Protein AF-A0A1F9NKU9-F1 (afdb_monomer)

Nearest PDB structures (foldseek):
  6ixe-assembly1_A  TM=3.790E-01  e=5.981E+00  Homo sapiens

Solvent-accessible surface area (backbone atoms only — not comparable to full-atom values): 18951 Å² total; per-residue (Å²): 136,94,66,56,101,82,71,52,85,75,80,81,77,72,90,85,65,87,76,53,54,68,81,41,43,50,64,87,67,49,52,61,52,40,52,49,42,35,75,75,65,44,65,47,34,31,34,22,37,70,90,65,50,83,74,48,70,30,78,86,87,75,80,98,82,62,77,55,65,68,64,34,61,22,42,49,98,85,41,69,44,19,25,37,30,38,54,68,83,62,86,86,48,74,68,56,56,52,52,49,47,50,49,20,52,51,53,19,54,48,31,45,54,38,44,52,52,50,53,53,52,50,53,50,51,52,51,52,52,51,53,50,50,54,49,52,53,51,50,51,53,48,54,56,49,54,51,52,50,50,55,50,49,55,53,48,54,52,50,52,51,54,53,50,53,52,49,53,54,49,51,54,50,50,53,53,51,49,47,53,50,52,50,50,53,49,51,52,52,49,51,53,62,43,49,52,35,50,51,54,30,52,54,36,51,56,51,49,50,57,48,50,55,52,53,50,52,53,51,56,51,52,51,56,44,60,72,68,75,53,84,52,74,67,56,54,53,52,51,49,54,50,44,58,74,70,38,50,71,61,49,62,62,46,50,58,54,41,52,51,53,32,52,53,24,53,50,50,42,51,48,56,54,53,54,51,59,66,67,67,57,62,77,67,87,49,79,39,81,39,51,64,70,61,51,52,52,53,54,52,64,68,46,55,82,76,54,58,94,88,70,81,89,83,85,88,79,73,96,70,76,71,41,78,37,52,92,56,72,119

Structure (mmCIF, N/CA/C/O backbone):
data_AF-A0A1F9NKU9-F1
#
_entry.id   AF-A0A1F9NKU9-F1
#
loop_
_atom_site.group_PDB
_atom_site.id
_atom_site.type_symbol
_atom_site.label_atom_id
_atom_site.label_alt_id
_atom_site.label_comp_id
_atom_site.label_asym_id
_atom_site.label_entity_id
_atom_site.label_seq_id
_atom_site.pdbx_PDB_ins_code
_atom_site.Cartn_x
_atom_site.Cartn_y
_atom_site.Cartn_z
_atom_site.occupancy
_atom_site.B_iso_or_equiv
_atom_site.auth_seq_id
_atom_site.auth_comp_id
_atom_site.auth_asym_id
_atom_site.auth_atom_id
_atom_site.pdbx_PDB_model_num
ATOM 1 N N . MET A 1 1 ? 53.749 16.738 -50.244 1.00 38.41 1 MET A N 1
ATOM 2 C CA . MET A 1 1 ? 52.504 15.954 -50.097 1.00 38.41 1 MET A CA 1
ATOM 3 C C . MET A 1 1 ? 51.986 16.198 -48.690 1.00 38.41 1 MET A C 1
ATOM 5 O O . MET A 1 1 ? 52.732 15.880 -47.769 1.00 38.41 1 MET A O 1
ATOM 9 N N . PRO A 1 2 ? 50.827 16.847 -48.492 1.00 29.86 2 PRO A N 1
ATOM 10 C CA . PRO A 1 2 ? 50.353 17.167 -47.152 1.00 29.86 2 PRO A CA 1
ATOM 11 C C . PRO A 1 2 ? 49.710 15.934 -46.497 1.00 29.86 2 PRO A C 1
ATOM 13 O O . PRO A 1 2 ? 48.929 15.223 -47.121 1.00 29.86 2 PRO A O 1
ATOM 16 N N . THR A 1 3 ? 50.084 15.674 -45.247 1.00 30.30 3 THR A N 1
ATOM 17 C CA . THR A 1 3 ? 49.569 14.619 -44.358 1.00 30.30 3 THR A CA 1
ATOM 18 C C . THR A 1 3 ? 48.598 15.222 -43.343 1.00 30.30 3 THR A C 1
ATOM 20 O O . THR A 1 3 ? 48.772 16.381 -42.966 1.00 30.30 3 THR A O 1
ATOM 23 N N . ASP A 1 4 ? 47.606 14.458 -42.875 1.00 47.25 4 ASP A N 1
ATOM 24 C CA . ASP A 1 4 ? 46.769 14.891 -41.748 1.00 47.25 4 ASP A CA 1
ATOM 25 C C . ASP A 1 4 ? 47.486 14.726 -40.393 1.00 47.25 4 ASP A C 1
ATOM 27 O O . ASP A 1 4 ? 48.575 14.147 -40.302 1.00 47.25 4 ASP A O 1
ATOM 31 N N . SER A 1 5 ? 46.866 15.256 -39.336 1.00 43.84 5 SER A N 1
ATOM 32 C CA . SER A 1 5 ? 47.375 15.266 -37.961 1.00 43.84 5 SER A CA 1
ATOM 33 C C . SER A 1 5 ? 47.544 13.883 -37.312 1.00 43.84 5 SER A C 1
ATOM 35 O O . SER A 1 5 ? 48.114 13.809 -36.228 1.00 43.84 5 SER A O 1
ATOM 37 N N . GLU A 1 6 ? 47.094 12.795 -37.947 1.00 49.75 6 GLU A N 1
ATOM 38 C CA . GLU A 1 6 ? 47.246 11.410 -37.473 1.00 49.75 6 GLU A CA 1
ATOM 39 C C . GLU A 1 6 ? 48.241 10.581 -38.309 1.00 49.75 6 GLU A C 1
ATOM 41 O O . GLU A 1 6 ? 48.392 9.378 -38.087 1.00 49.75 6 GLU A O 1
ATOM 46 N N . GLY A 1 7 ? 48.947 11.187 -39.272 1.00 38.09 7 GLY A N 1
ATOM 47 C CA . GLY A 1 7 ? 49.990 10.503 -40.048 1.00 38.09 7 GLY A CA 1
ATOM 48 C C . GLY A 1 7 ? 49.462 9.444 -41.022 1.00 38.09 7 GLY A C 1
ATOM 49 O O . GLY A 1 7 ? 50.245 8.670 -41.585 1.00 38.09 7 GLY A O 1
ATOM 50 N N . ARG A 1 8 ? 48.147 9.405 -41.268 1.00 37.94 8 ARG A N 1
ATOM 51 C CA . ARG A 1 8 ? 47.551 8.505 -42.259 1.00 37.94 8 ARG A CA 1
ATOM 52 C C . ARG A 1 8 ? 47.728 9.109 -43.647 1.00 37.94 8 ARG A C 1
ATOM 54 O O . ARG A 1 8 ? 47.390 10.266 -43.897 1.00 37.94 8 ARG A O 1
ATOM 61 N N . ARG A 1 9 ? 48.258 8.318 -44.587 1.00 33.34 9 ARG A N 1
ATOM 62 C CA . ARG A 1 9 ? 48.271 8.686 -46.010 1.00 33.34 9 ARG A CA 1
ATOM 63 C C . ARG A 1 9 ? 46.830 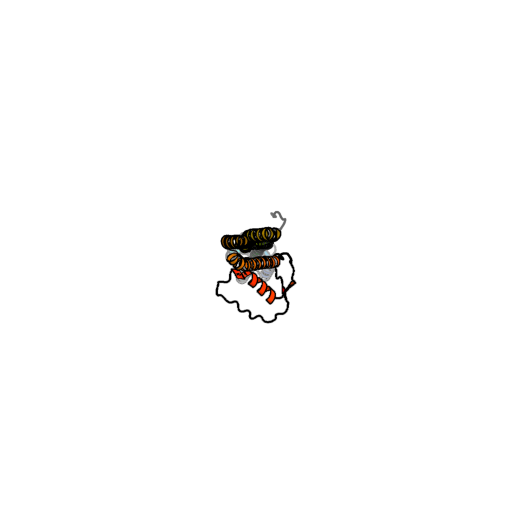8.678 -46.509 1.00 33.34 9 ARG A C 1
ATOM 65 O O . ARG A 1 9 ? 46.317 7.635 -46.902 1.00 33.34 9 ARG A O 1
ATOM 72 N N . ARG A 1 10 ? 46.172 9.833 -46.469 1.00 35.88 10 ARG A N 1
ATOM 73 C CA . ARG A 1 10 ? 44.886 10.029 -47.130 1.00 35.88 10 ARG A CA 1
ATOM 74 C C . ARG A 1 10 ? 45.158 9.995 -48.628 1.00 35.88 10 ARG A C 1
ATOM 76 O O . ARG A 1 10 ? 45.785 10.910 -49.156 1.00 35.88 10 ARG A O 1
ATOM 83 N N . ILE A 1 11 ? 44.766 8.914 -49.297 1.00 41.97 11 ILE A N 1
ATOM 84 C CA . ILE A 1 11 ? 44.773 8.920 -50.754 1.00 41.97 11 ILE A CA 1
ATOM 85 C C . ILE A 1 11 ? 43.563 9.752 -51.166 1.00 41.97 11 ILE A C 1
ATOM 87 O O . ILE A 1 11 ? 42.422 9.314 -51.048 1.00 41.97 11 ILE A O 1
ATOM 91 N N . VAL A 1 12 ? 43.823 11.009 -51.507 1.00 35.12 12 VAL A N 1
ATOM 92 C CA . VAL A 1 12 ? 42.815 11.920 -52.035 1.00 35.12 12 VAL A CA 1
ATOM 93 C C . VAL A 1 12 ? 42.654 11.560 -53.506 1.00 35.12 12 VAL A C 1
ATOM 95 O O . VAL A 1 12 ? 43.519 11.880 -54.316 1.00 35.12 12 VAL A O 1
ATOM 98 N N . TYR A 1 13 ? 41.588 10.836 -53.833 1.00 47.25 13 TYR A N 1
ATOM 99 C CA . TYR A 1 13 ? 41.167 10.628 -55.213 1.00 47.25 13 TYR A CA 1
ATOM 100 C C . TYR A 1 13 ? 40.114 11.693 -55.520 1.00 47.25 13 TYR A C 1
ATOM 102 O O . TYR A 1 13 ? 38.980 11.612 -55.061 1.00 47.25 13 TYR A O 1
ATOM 110 N N . CYS A 1 14 ? 40.523 12.760 -56.205 1.00 39.97 14 CYS A N 1
ATOM 111 C CA . CYS A 1 14 ? 39.623 13.832 -56.616 1.00 39.97 14 CYS A CA 1
ATOM 112 C C . CYS A 1 14 ? 38.789 13.364 -57.816 1.00 39.97 14 CYS A C 1
ATOM 114 O O . CYS A 1 14 ? 39.306 13.202 -58.922 1.00 39.97 14 CYS A O 1
ATOM 116 N N . VAL A 1 15 ? 37.486 13.170 -57.617 1.00 39.47 15 VAL A N 1
ATOM 117 C CA . VAL A 1 15 ? 36.528 13.030 -58.720 1.00 39.47 15 VAL A CA 1
ATOM 118 C C . VAL A 1 15 ? 36.372 14.404 -59.384 1.00 39.47 15 VAL A C 1
ATOM 120 O O . VAL A 1 15 ? 35.909 15.344 -58.740 1.00 39.47 15 VAL A O 1
ATOM 123 N N . GLY A 1 16 ? 36.773 14.528 -60.653 1.00 47.47 16 GLY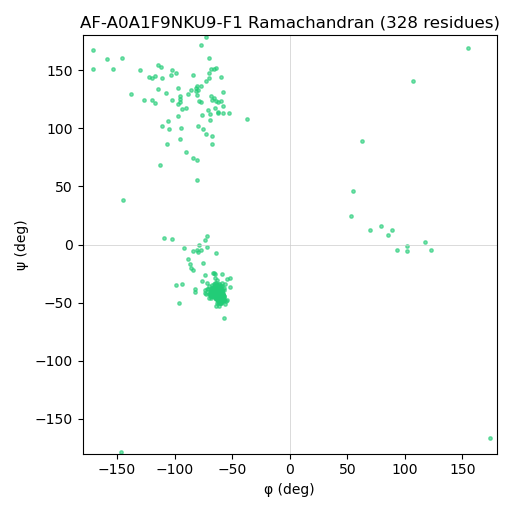 A N 1
ATOM 124 C CA . GLY A 1 16 ? 36.625 15.758 -61.445 1.00 47.47 16 GLY A CA 1
ATOM 125 C C . GLY A 1 16 ? 37.922 16.415 -61.932 1.00 47.47 16 GLY A C 1
ATOM 126 O O . GLY A 1 16 ? 37.845 17.452 -62.584 1.00 47.47 16 GLY A O 1
ATOM 127 N N . GLU A 1 17 ? 39.099 15.844 -61.660 1.00 54.41 17 GLU A N 1
ATOM 128 C CA . GLU A 1 17 ? 40.320 16.235 -62.380 1.00 54.41 17 GLU A CA 1
ATOM 129 C C . GLU A 1 17 ? 40.381 15.505 -63.731 1.00 54.41 17 GLU A C 1
ATOM 131 O O . GLU A 1 17 ? 40.161 14.291 -63.792 1.00 54.41 17 GLU A O 1
ATOM 136 N N . GLU A 1 18 ? 40.665 16.239 -64.815 1.00 60.31 18 GLU A N 1
ATOM 137 C CA . GLU A 1 18 ? 40.935 15.658 -66.136 1.00 60.31 18 GLU A CA 1
ATOM 138 C C . GLU A 1 18 ? 42.034 14.596 -66.002 1.00 60.31 18 GLU A C 1
ATOM 140 O O . GLU A 1 18 ? 43.184 14.907 -65.679 1.00 60.31 18 GLU A O 1
ATOM 145 N N . ARG A 1 19 ? 41.691 13.322 -66.231 1.00 72.00 19 ARG A N 1
ATOM 146 C CA . ARG A 1 19 ? 42.685 12.245 -66.179 1.00 72.00 19 ARG A CA 1
ATOM 147 C C . ARG A 1 19 ? 43.504 12.267 -67.450 1.00 72.00 19 ARG A C 1
ATOM 149 O O . ARG A 1 19 ? 42.970 12.127 -68.550 1.00 72.00 19 ARG A O 1
ATOM 156 N N . ALA A 1 20 ? 44.817 12.394 -67.301 1.00 80.00 20 ALA A N 1
A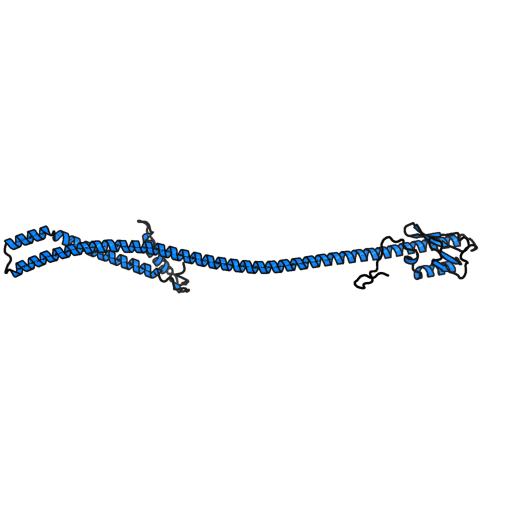TOM 157 C CA . ALA A 1 20 ? 45.697 12.319 -68.446 1.00 80.00 20 ALA A CA 1
ATOM 158 C C . ALA A 1 20 ? 45.691 10.890 -69.005 1.00 80.00 20 ALA A C 1
ATOM 160 O O . ALA A 1 20 ? 45.557 9.905 -68.277 1.00 80.00 20 ALA A O 1
ATOM 161 N N . LEU A 1 21 ? 45.916 10.757 -70.314 1.00 81.81 21 LEU A N 1
ATOM 162 C CA . LEU A 1 21 ? 45.908 9.458 -70.993 1.00 81.81 21 LEU A CA 1
ATOM 163 C C . LEU A 1 21 ? 46.871 8.435 -70.350 1.00 81.81 21 LEU A C 1
ATOM 165 O O . LEU A 1 21 ? 46.593 7.241 -70.348 1.00 81.81 21 LEU A O 1
ATOM 169 N N . ARG A 1 22 ? 47.965 8.915 -69.742 1.00 83.88 22 ARG A N 1
ATOM 170 C CA . ARG A 1 22 ? 48.957 8.126 -68.986 1.00 83.88 22 ARG A CA 1
ATOM 171 C C . ARG A 1 22 ? 48.429 7.467 -67.709 1.00 83.88 22 ARG A C 1
ATOM 173 O O . ARG A 1 22 ? 48.963 6.439 -67.311 1.00 83.88 22 ARG A O 1
ATOM 180 N N . ASP A 1 23 ? 47.418 8.056 -67.076 1.00 83.81 23 ASP A N 1
ATOM 181 C CA . ASP A 1 23 ? 46.856 7.559 -65.816 1.00 83.81 23 ASP A CA 1
ATOM 182 C C . ASP A 1 23 ? 45.827 6.453 -66.073 1.00 83.81 23 ASP A C 1
ATOM 184 O O . ASP A 1 23 ? 45.550 5.629 -65.204 1.00 83.81 23 ASP A O 1
ATOM 188 N N . VAL A 1 24 ? 45.274 6.434 -67.289 1.00 86.12 24 VAL A N 1
ATOM 189 C CA . VAL A 1 24 ? 44.235 5.501 -67.733 1.00 86.12 24 VAL A CA 1
ATOM 190 C C . VAL A 1 24 ? 44.819 4.338 -68.544 1.00 86.12 24 VAL A C 1
ATOM 192 O O . VAL A 1 24 ? 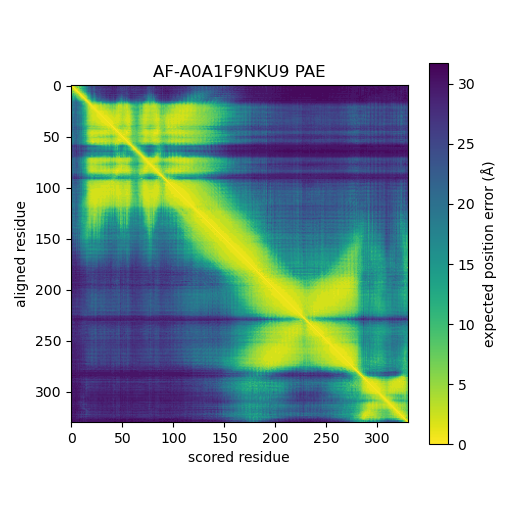44.333 3.210 -68.460 1.00 86.12 24 VAL A O 1
ATOM 195 N N . LEU A 1 25 ? 45.871 4.586 -69.327 1.00 88.81 25 LEU A N 1
ATOM 196 C CA . LEU A 1 25 ? 46.578 3.574 -70.108 1.00 88.81 25 LEU A CA 1
ATOM 197 C C . LEU A 1 25 ? 47.986 3.351 -69.536 1.00 88.81 25 LEU A C 1
ATOM 199 O O . LEU A 1 25 ? 48.883 4.152 -69.806 1.00 88.81 25 LEU A O 1
ATOM 203 N N . PRO A 1 26 ? 48.224 2.272 -68.772 1.00 88.19 26 PRO A N 1
ATOM 204 C CA . PRO A 1 26 ? 49.556 1.977 -68.269 1.00 88.19 26 PRO A CA 1
ATOM 205 C C . PRO A 1 26 ? 50.483 1.530 -69.408 1.00 88.19 26 PRO A C 1
ATOM 207 O O . PRO A 1 26 ? 50.075 0.846 -70.348 1.00 88.19 26 PRO A O 1
ATOM 210 N N . GLU A 1 27 ? 51.771 1.854 -69.300 1.00 86.69 27 GLU A N 1
ATOM 211 C CA . GLU A 1 27 ? 52.771 1.511 -70.322 1.00 86.69 27 GLU A CA 1
ATOM 212 C C . GLU A 1 27 ? 52.830 0.002 -70.618 1.00 86.69 27 GLU A C 1
ATOM 214 O O . GLU A 1 27 ? 53.004 -0.396 -71.768 1.00 86.69 27 GLU A O 1
ATOM 219 N N . SER A 1 28 ? 52.598 -0.845 -69.610 1.00 88.19 28 SER A N 1
ATOM 220 C CA . SER A 1 28 ? 52.534 -2.305 -69.759 1.00 88.19 28 SER A CA 1
ATOM 221 C C . SER A 1 28 ? 51.459 -2.782 -70.739 1.00 88.19 28 SER A C 1
ATOM 223 O O . SER A 1 28 ? 51.585 -3.866 -71.302 1.00 88.19 28 SER A O 1
ATOM 225 N N . GLU A 1 29 ? 50.405 -1.992 -70.939 1.00 87.75 29 GLU A N 1
ATOM 226 C CA . GLU A 1 29 ? 49.305 -2.282 -71.860 1.00 87.75 29 GLU A CA 1
ATOM 227 C C . GLU A 1 29 ? 49.531 -1.657 -73.246 1.00 87.75 29 GLU A C 1
ATOM 229 O O . GLU A 1 29 ? 49.185 -2.258 -74.264 1.00 87.75 29 GLU A O 1
ATOM 234 N N . VAL A 1 30 ? 50.171 -0.484 -73.304 1.00 89.56 30 VAL A N 1
ATOM 235 C CA . VAL A 1 30 ? 50.417 0.259 -74.552 1.00 89.56 30 VAL A CA 1
ATOM 236 C C . VAL A 1 30 ? 51.649 -0.259 -75.304 1.00 89.56 30 VAL A C 1
ATOM 238 O O . VAL A 1 30 ? 51.620 -0.398 -76.530 1.00 89.56 30 VAL A O 1
ATOM 241 N N . ALA A 1 31 ? 52.736 -0.583 -74.599 1.00 87.81 31 ALA A N 1
ATOM 242 C CA . ALA A 1 31 ? 53.998 -1.002 -75.210 1.00 87.81 31 ALA A CA 1
ATOM 243 C C . ALA A 1 31 ? 53.875 -2.266 -76.095 1.00 87.81 31 ALA A C 1
ATOM 245 O O . ALA A 1 31 ? 54.422 -2.261 -77.205 1.00 87.81 31 ALA A O 1
ATOM 246 N N . PRO A 1 32 ? 53.125 -3.323 -75.708 1.00 90.25 32 PRO A N 1
ATOM 247 C CA . PRO A 1 32 ? 52.913 -4.489 -76.567 1.00 90.25 32 PRO A CA 1
ATOM 248 C C . PRO A 1 32 ? 52.173 -4.158 -77.868 1.00 90.25 32 PRO A C 1
ATOM 250 O O . PRO A 1 32 ? 52.511 -4.712 -78.918 1.00 90.25 32 PRO A O 1
ATOM 253 N N . LEU A 1 33 ? 51.200 -3.239 -77.815 1.00 89.62 33 LEU A N 1
ATOM 254 C CA . LEU A 1 33 ? 50.431 -2.801 -78.982 1.00 89.62 33 LEU A CA 1
ATOM 255 C C . LEU A 1 33 ? 51.290 -1.998 -79.953 1.00 89.62 33 LEU A C 1
ATOM 257 O O . LEU A 1 33 ? 51.255 -2.256 -81.155 1.00 89.62 33 LEU A O 1
ATOM 261 N N . LEU A 1 34 ? 52.121 -1.086 -79.445 1.00 87.56 34 LEU A N 1
ATOM 262 C CA . LEU A 1 34 ? 53.055 -0.326 -80.278 1.00 87.56 34 LEU A CA 1
ATOM 263 C C . LEU A 1 34 ? 54.123 -1.227 -80.903 1.00 87.56 34 LEU A C 1
ATOM 265 O O . LEU A 1 34 ? 54.450 -1.075 -82.079 1.00 87.56 34 LEU A O 1
ATOM 269 N N . ALA A 1 35 ? 54.621 -2.216 -80.158 1.00 86.94 35 ALA A N 1
ATOM 270 C CA . ALA A 1 35 ? 55.545 -3.211 -80.693 1.00 86.94 35 ALA A CA 1
ATOM 271 C C . ALA A 1 35 ? 54.887 -4.084 -81.779 1.00 86.94 35 ALA A C 1
ATOM 273 O O . ALA A 1 35 ? 55.523 -4.403 -82.785 1.00 86.94 35 ALA A O 1
ATOM 274 N N . ALA A 1 36 ? 53.618 -4.469 -81.603 1.00 86.81 36 ALA A N 1
ATOM 275 C CA . ALA A 1 36 ? 52.857 -5.219 -82.601 1.00 86.81 36 ALA A CA 1
ATOM 276 C C . ALA A 1 36 ? 52.584 -4.387 -83.862 1.00 86.81 36 ALA A C 1
ATOM 278 O O . ALA A 1 36 ? 52.821 -4.867 -84.969 1.00 86.81 36 ALA A O 1
ATOM 279 N N . ALA A 1 37 ? 52.177 -3.130 -83.696 1.00 86.00 37 ALA A N 1
ATOM 280 C CA . ALA A 1 37 ? 51.978 -2.172 -84.777 1.00 86.00 37 ALA A CA 1
ATOM 281 C C . ALA A 1 37 ? 53.263 -1.937 -85.586 1.00 86.00 37 ALA A C 1
ATOM 283 O O . ALA A 1 37 ? 53.237 -1.963 -86.817 1.00 86.00 37 ALA A O 1
ATOM 284 N N . SER A 1 38 ? 54.401 -1.795 -84.902 1.00 84.94 38 SER A N 1
ATOM 285 C CA . SER A 1 38 ? 55.718 -1.648 -85.527 1.00 84.94 38 SER A CA 1
ATOM 286 C C . SER A 1 38 ? 56.101 -2.875 -86.365 1.00 84.94 38 SER A C 1
ATOM 288 O O . SER A 1 38 ? 56.500 -2.732 -87.523 1.00 84.94 38 SER A O 1
ATOM 290 N N . ARG A 1 39 ? 55.875 -4.096 -85.848 1.00 84.19 39 ARG A N 1
ATOM 291 C CA . ARG A 1 39 ? 56.072 -5.350 -86.609 1.00 84.19 39 ARG A CA 1
ATOM 292 C C . ARG A 1 39 ? 55.127 -5.483 -87.805 1.00 84.19 39 ARG A C 1
ATOM 294 O O . ARG A 1 39 ? 55.519 -6.055 -88.817 1.00 84.19 39 ARG A O 1
ATOM 301 N N . ALA A 1 40 ? 53.908 -4.966 -87.691 1.00 83.38 40 ALA A N 1
ATOM 302 C CA . ALA A 1 40 ? 52.893 -5.003 -88.741 1.00 83.38 40 ALA A CA 1
ATOM 303 C C . ALA A 1 40 ? 53.076 -3.914 -89.820 1.00 83.38 40 ALA A C 1
ATOM 305 O O . ALA A 1 40 ? 52.360 -3.925 -90.818 1.00 83.38 40 ALA A O 1
ATOM 306 N N . GLY A 1 41 ? 54.052 -3.011 -89.659 1.00 77.81 41 GLY A N 1
ATOM 307 C CA . GLY A 1 41 ? 54.453 -2.050 -90.691 1.00 77.81 41 GLY A CA 1
ATOM 308 C C . GLY A 1 41 ? 54.388 -0.575 -90.287 1.00 77.81 41 GLY A C 1
ATOM 309 O O . GLY A 1 41 ? 54.843 0.263 -91.063 1.00 77.81 41 GLY A O 1
ATOM 310 N N . LEU A 1 42 ? 53.899 -0.234 -89.086 1.00 78.12 42 LEU A N 1
ATOM 311 C CA . LEU A 1 42 ? 53.870 1.144 -88.567 1.00 78.12 42 LEU A CA 1
ATOM 312 C C . LEU A 1 42 ? 55.206 1.532 -87.918 1.00 78.12 42 LEU A C 1
ATOM 314 O O . LEU A 1 42 ? 55.338 1.598 -86.694 1.00 78.12 42 LEU A O 1
ATOM 318 N N . ARG A 1 43 ? 56.226 1.779 -88.743 1.00 77.69 43 ARG A N 1
ATOM 319 C CA . ARG A 1 43 ? 57.552 2.197 -88.260 1.00 77.69 43 ARG A CA 1
ATOM 320 C C . ARG A 1 43 ? 57.496 3.605 -87.661 1.00 77.69 43 ARG A C 1
ATOM 322 O O . ARG A 1 43 ? 57.045 4.537 -88.319 1.00 77.69 43 ARG A O 1
ATOM 329 N N . GLY A 1 44 ? 57.998 3.765 -86.436 1.00 75.31 44 GLY A N 1
ATOM 330 C CA . GLY A 1 44 ? 58.088 5.071 -85.775 1.00 75.31 44 GLY A CA 1
ATOM 331 C C . GLY A 1 44 ? 56.782 5.568 -85.153 1.00 75.31 44 GLY A C 1
ATOM 332 O O . GLY A 1 44 ? 56.679 6.756 -84.860 1.00 75.31 44 GLY A O 1
ATOM 333 N N . VAL A 1 45 ? 55.781 4.698 -84.962 1.00 83.69 45 VAL A N 1
ATOM 334 C CA . VAL A 1 45 ? 54.501 5.078 -84.349 1.00 83.69 45 VAL A CA 1
ATOM 335 C C . VAL A 1 45 ? 54.701 5.654 -82.945 1.00 83.69 45 VAL A C 1
ATOM 337 O O . VAL A 1 45 ? 55.404 5.074 -82.109 1.00 83.69 45 VAL A O 1
ATOM 340 N N . ARG A 1 46 ? 54.074 6.804 -82.688 1.00 86.00 46 ARG A N 1
ATOM 341 C CA . ARG A 1 46 ? 54.062 7.476 -81.385 1.00 86.00 46 ARG A CA 1
ATOM 342 C C . ARG A 1 46 ? 52.630 7.664 -80.912 1.00 86.00 46 ARG A C 1
ATOM 344 O O . ARG A 1 46 ? 51.736 7.942 -81.707 1.00 86.00 46 ARG A O 1
ATOM 351 N N . VAL A 1 47 ? 52.432 7.552 -79.609 1.00 87.12 47 VAL A N 1
ATOM 352 C CA . VAL A 1 47 ? 51.232 8.023 -78.923 1.00 87.12 47 VAL A CA 1
ATOM 353 C C . VAL A 1 47 ? 51.595 9.335 -78.255 1.00 87.12 47 VAL A C 1
ATOM 355 O O . VAL A 1 47 ? 52.550 9.391 -77.481 1.00 87.12 47 VAL A O 1
ATOM 358 N N . VAL A 1 48 ? 50.843 10.378 -78.567 1.00 85.38 48 VAL A N 1
ATOM 359 C CA . VAL A 1 48 ? 51.044 11.734 -78.062 1.00 85.38 48 VAL A CA 1
ATOM 360 C C . VAL A 1 48 ? 49.883 12.164 -77.177 1.00 85.38 48 VAL A C 1
ATOM 362 O O . VAL A 1 48 ? 48.758 11.688 -77.339 1.00 85.38 48 VAL A O 1
ATOM 365 N N . ASP A 1 49 ? 50.148 13.086 -76.260 1.00 83.56 49 ASP A N 1
ATOM 366 C CA . ASP A 1 49 ? 49.129 13.759 -75.454 1.00 83.56 49 ASP A CA 1
ATOM 367 C C . ASP A 1 49 ? 48.320 14.779 -76.297 1.00 83.56 49 ASP A C 1
ATOM 369 O O . ASP A 1 49 ? 48.573 14.930 -77.503 1.00 83.56 49 ASP A O 1
ATOM 373 N N . PRO A 1 50 ? 47.319 15.482 -75.728 1.00 78.81 50 PRO A N 1
ATOM 374 C CA . PRO A 1 50 ? 46.539 16.482 -76.460 1.00 78.81 50 PRO A CA 1
ATOM 375 C C . PRO A 1 50 ? 47.413 17.592 -77.060 1.00 78.81 50 PRO A C 1
ATOM 377 O O . PRO A 1 50 ? 47.187 17.984 -78.209 1.00 78.81 50 PRO A O 1
ATOM 380 N N . GLY A 1 51 ? 48.458 18.005 -76.334 1.00 75.94 51 GLY A N 1
ATOM 381 C CA . GLY A 1 51 ? 49.441 19.020 -76.723 1.00 75.94 51 GLY A CA 1
ATOM 382 C C . GLY A 1 51 ? 50.522 18.545 -77.701 1.00 75.94 51 GLY A C 1
ATOM 383 O O . GLY A 1 51 ? 51.371 19.344 -78.091 1.00 75.94 51 GLY A O 1
ATOM 384 N N . GLY A 1 52 ? 50.500 17.276 -78.123 1.00 72.81 52 GLY A N 1
ATOM 385 C CA . GLY A 1 52 ? 51.438 16.712 -79.096 1.00 72.81 52 GLY A CA 1
ATOM 386 C C . GLY A 1 52 ? 52.757 16.203 -78.503 1.00 72.81 52 GLY A C 1
ATOM 387 O O . GLY A 1 52 ? 53.657 15.840 -79.261 1.00 72.81 52 GLY A O 1
ATOM 388 N N . LYS A 1 53 ? 52.889 16.144 -77.173 1.00 81.44 53 LYS A N 1
ATOM 389 C CA . LYS A 1 53 ? 54.066 15.590 -76.496 1.00 81.44 53 LYS A CA 1
ATOM 390 C C . LYS A 1 53 ? 54.033 14.067 -76.532 1.00 81.44 53 LYS A C 1
ATOM 392 O O . LYS A 1 53 ? 53.004 13.460 -76.244 1.00 81.44 53 LYS A O 1
ATOM 397 N N . ASP A 1 54 ? 55.176 13.451 -76.816 1.00 82.62 54 ASP A N 1
ATOM 398 C CA . ASP A 1 54 ? 55.316 11.994 -76.827 1.00 82.62 54 ASP A CA 1
ATOM 399 C C . ASP A 1 54 ? 55.045 11.390 -75.437 1.00 82.62 54 ASP A C 1
ATOM 401 O O . ASP A 1 54 ? 55.682 11.751 -74.444 1.00 82.62 54 ASP A O 1
ATOM 405 N N . LEU A 1 55 ? 54.078 10.470 -75.383 1.00 83.75 55 LEU A N 1
ATOM 406 C CA . LEU A 1 55 ? 53.759 9.645 -74.217 1.00 83.75 55 LEU A CA 1
ATOM 407 C C . LEU A 1 55 ? 54.441 8.282 -74.325 1.00 83.75 55 LEU A C 1
ATOM 409 O O . LEU A 1 55 ? 55.133 7.870 -73.399 1.00 83.75 55 LEU A O 1
ATOM 413 N N . TRP A 1 56 ? 54.280 7.615 -75.471 1.00 88.06 56 TRP A N 1
ATOM 414 C CA . TRP A 1 56 ? 54.860 6.299 -75.761 1.00 88.06 56 TRP A CA 1
ATOM 415 C C . TRP A 1 56 ? 55.228 6.188 -77.243 1.00 88.06 56 TRP A C 1
ATOM 417 O O . TRP A 1 56 ? 54.696 6.916 -78.080 1.00 88.06 56 TRP A O 1
ATOM 427 N N . GLY A 1 57 ? 56.106 5.256 -77.618 1.00 82.44 57 GLY A N 1
ATOM 428 C CA . GLY A 1 57 ? 56.437 5.052 -79.028 1.00 82.44 57 GLY A CA 1
ATOM 429 C C . GLY A 1 57 ? 57.289 3.824 -79.327 1.00 82.44 57 GLY A C 1
ATOM 430 O O . GLY A 1 57 ? 57.865 3.237 -78.419 1.00 82.44 57 GLY A O 1
ATOM 431 N N . SER A 1 58 ? 57.394 3.457 -80.608 1.00 76.38 58 SER A N 1
ATOM 432 C CA . SER A 1 58 ? 58.214 2.328 -81.075 1.00 76.38 58 SER A CA 1
ATOM 433 C C . SER A 1 58 ? 59.197 2.746 -82.177 1.00 76.38 58 SER A C 1
ATOM 435 O O . SER A 1 58 ? 58.779 3.262 -83.212 1.00 76.38 58 SER A O 1
ATOM 437 N N . GLY A 1 59 ? 60.495 2.486 -81.964 1.00 64.75 59 GLY A N 1
ATOM 438 C CA . GLY A 1 59 ? 61.595 2.789 -82.893 1.00 64.75 59 GLY A CA 1
ATOM 439 C C . GLY A 1 59 ? 62.472 3.965 -82.440 1.00 64.75 59 GLY A C 1
ATOM 440 O O . GLY A 1 59 ? 61.959 4.955 -81.903 1.00 64.75 59 GLY A O 1
ATOM 441 N N . ASP A 1 60 ? 63.784 3.837 -82.651 1.00 53.62 60 ASP A N 1
ATOM 442 C CA . ASP A 1 60 ? 64.796 4.814 -82.235 1.00 53.62 60 ASP A CA 1
ATOM 443 C C . ASP A 1 60 ? 64.965 5.927 -83.284 1.00 53.62 60 ASP A C 1
ATOM 445 O O . ASP A 1 60 ? 65.068 5.661 -84.479 1.00 53.62 60 ASP A O 1
ATOM 449 N N . ASP A 1 61 ? 64.970 7.168 -82.794 1.00 53.72 61 ASP A N 1
ATOM 450 C CA . ASP A 1 61 ? 65.246 8.434 -83.485 1.00 53.72 61 ASP A CA 1
ATOM 451 C C . ASP A 1 61 ? 64.313 8.884 -84.624 1.00 53.72 61 ASP A C 1
ATOM 453 O O . ASP A 1 61 ? 64.567 8.722 -85.816 1.00 53.72 61 ASP A O 1
ATOM 457 N N . VAL A 1 62 ? 63.269 9.622 -84.227 1.00 51.28 62 VAL A N 1
ATOM 458 C CA . VAL A 1 62 ? 62.622 10.634 -85.076 1.00 51.28 62 VAL A CA 1
ATOM 459 C C . VAL A 1 62 ? 62.744 11.983 -84.351 1.00 51.28 62 VAL A C 1
ATOM 461 O O . VAL A 1 62 ? 62.301 12.069 -83.203 1.00 51.28 62 VAL A O 1
ATOM 464 N N . PRO A 1 63 ? 63.309 13.037 -84.973 1.00 51.56 63 PRO A N 1
ATOM 465 C CA . PRO A 1 63 ? 63.486 14.336 -84.328 1.00 51.56 63 PRO A CA 1
ATOM 466 C C . PRO A 1 63 ? 62.149 15.029 -83.964 1.00 51.56 63 PRO A C 1
ATOM 468 O O . PRO A 1 63 ? 61.142 14.817 -84.644 1.00 51.56 63 PRO A O 1
ATOM 471 N N . PRO A 1 64 ? 62.106 15.884 -82.918 1.00 49.72 64 PRO A N 1
ATOM 472 C CA . PRO A 1 64 ? 60.855 16.362 -82.305 1.00 49.72 64 PRO A CA 1
ATOM 473 C C . PRO A 1 64 ? 59.988 17.363 -83.102 1.00 49.72 64 PRO A C 1
ATOM 475 O O . PRO A 1 64 ? 59.039 17.888 -82.531 1.00 49.72 64 PRO A O 1
ATOM 478 N N . THR A 1 65 ? 60.267 17.683 -84.371 1.00 47.00 65 THR A N 1
ATOM 479 C CA . THR A 1 65 ? 59.731 18.919 -85.000 1.00 47.00 65 THR A CA 1
ATOM 480 C C . THR A 1 65 ? 59.364 18.828 -86.491 1.00 47.00 65 THR A C 1
ATOM 482 O O . THR A 1 65 ? 59.541 19.791 -87.231 1.00 47.00 65 THR A O 1
ATOM 485 N N . ALA A 1 66 ? 58.793 17.717 -86.961 1.00 47.69 66 ALA A N 1
ATOM 486 C CA . ALA A 1 66 ? 58.167 17.661 -88.291 1.00 47.69 66 ALA A CA 1
ATOM 487 C C . ALA A 1 66 ? 56.656 17.428 -88.161 1.00 47.69 66 ALA A C 1
ATOM 489 O O . ALA A 1 66 ? 56.262 16.570 -87.375 1.00 47.69 66 ALA A O 1
ATOM 490 N N . GLU A 1 67 ? 55.835 18.186 -88.901 1.00 53.81 67 GLU A N 1
ATOM 491 C CA . GLU A 1 67 ? 54.371 18.042 -89.014 1.00 53.81 67 GLU A CA 1
ATOM 492 C C . GLU A 1 67 ? 53.943 16.566 -89.000 1.00 53.81 67 GLU A C 1
ATOM 494 O O . GLU A 1 67 ? 54.203 15.811 -89.938 1.00 53.81 67 GLU A O 1
ATOM 499 N 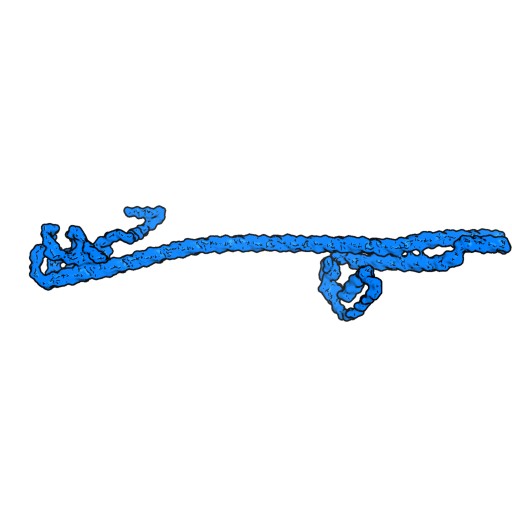N . ARG A 1 68 ? 53.327 16.137 -87.892 1.00 60.72 68 ARG A N 1
ATOM 500 C CA . ARG A 1 68 ? 52.906 14.751 -87.674 1.00 60.72 68 ARG A CA 1
ATOM 501 C C . ARG A 1 68 ? 51.439 14.603 -88.072 1.00 60.72 68 ARG A C 1
ATOM 503 O O . ARG A 1 68 ? 50.550 14.816 -87.252 1.00 60.72 68 ARG A O 1
ATOM 510 N N . ASP A 1 69 ? 51.210 14.255 -89.332 1.00 56.44 69 ASP A N 1
ATOM 511 C CA . ASP A 1 69 ? 49.888 13.999 -89.914 1.00 56.44 69 ASP A CA 1
ATOM 512 C C . ASP A 1 69 ? 49.981 12.745 -90.816 1.00 56.44 69 ASP A C 1
ATOM 514 O O . ASP A 1 69 ? 50.911 12.671 -91.631 1.00 56.44 69 ASP A O 1
ATOM 518 N N . PRO A 1 70 ? 49.100 11.727 -90.685 1.00 54.50 70 PRO A N 1
ATOM 519 C CA . PRO A 1 70 ? 47.817 11.720 -89.975 1.00 54.50 70 PRO A CA 1
ATOM 520 C C . PRO A 1 70 ? 47.900 11.515 -88.453 1.00 54.50 70 PRO A C 1
ATOM 522 O O . PRO A 1 70 ? 48.555 10.591 -87.965 1.00 54.50 70 PRO A O 1
ATOM 525 N N . ARG A 1 71 ? 47.152 12.337 -87.701 1.00 69.56 71 ARG A N 1
ATOM 526 C CA . ARG A 1 71 ? 46.832 12.111 -86.278 1.00 69.56 71 ARG A CA 1
ATOM 527 C C . ARG A 1 71 ? 45.494 11.384 -86.164 1.00 69.56 71 ARG A C 1
ATOM 529 O O . ARG A 1 71 ? 44.452 11.921 -86.534 1.00 69.56 71 ARG A O 1
ATOM 536 N N . ARG A 1 72 ? 45.497 10.167 -85.618 1.00 82.75 72 ARG A N 1
ATOM 537 C CA . ARG A 1 72 ? 44.258 9.497 -85.189 1.00 82.75 72 ARG A CA 1
ATOM 538 C C . ARG A 1 72 ? 44.050 9.754 -83.708 1.00 82.75 72 ARG A C 1
ATOM 540 O O . ARG A 1 72 ? 44.937 9.476 -82.909 1.00 82.75 72 ARG A O 1
ATOM 547 N N . HIS A 1 73 ? 42.914 10.334 -83.350 1.00 85.50 73 HIS A N 1
ATOM 548 C CA . HIS A 1 73 ? 42.641 10.711 -81.970 1.00 85.50 73 HIS A CA 1
ATOM 549 C C . HIS A 1 73 ? 42.355 9.485 -81.109 1.00 85.50 73 HIS A C 1
ATOM 551 O O . HIS A 1 73 ? 41.671 8.563 -81.542 1.00 85.50 73 HIS A O 1
ATOM 557 N N . ILE A 1 74 ? 42.875 9.511 -79.885 1.00 85.88 74 ILE A N 1
ATOM 558 C CA . ILE A 1 74 ? 42.448 8.610 -78.822 1.00 85.88 74 ILE A CA 1
ATOM 559 C C . ILE A 1 74 ? 41.429 9.381 -77.998 1.00 85.88 74 ILE A C 1
ATOM 561 O O . ILE A 1 74 ? 41.738 10.467 -77.499 1.00 85.88 74 ILE A O 1
ATOM 565 N N . LEU A 1 75 ? 40.218 8.841 -77.904 1.00 82.94 75 LEU A N 1
ATOM 566 C CA . LEU A 1 75 ? 39.117 9.507 -77.220 1.00 82.94 75 LEU A CA 1
ATOM 567 C C . LEU A 1 75 ? 38.979 8.990 -75.785 1.00 82.94 75 LEU A C 1
ATOM 569 O O . LEU A 1 75 ? 38.977 7.784 -75.544 1.00 82.94 75 LEU A O 1
ATOM 573 N N . LEU A 1 76 ? 38.812 9.902 -74.833 1.00 82.12 76 LEU A N 1
ATOM 574 C CA . LEU A 1 76 ? 38.323 9.605 -73.488 1.00 82.12 76 LEU A CA 1
ATOM 575 C C . LEU A 1 76 ? 37.006 10.353 -73.316 1.00 82.12 76 LEU A C 1
ATOM 577 O O . LEU A 1 76 ? 36.955 11.556 -73.526 1.00 82.12 76 LEU A O 1
ATOM 581 N N . GLU A 1 77 ? 35.928 9.624 -73.022 1.00 80.50 77 GLU A N 1
ATOM 582 C CA . GLU A 1 77 ? 34.578 10.192 -72.835 1.00 80.50 77 GLU A CA 1
ATOM 583 C C . GLU A 1 77 ? 34.073 11.074 -73.999 1.00 80.50 77 GLU A C 1
ATOM 585 O O . GLU A 1 77 ? 33.187 11.902 -73.831 1.00 80.50 77 GLU A O 1
ATOM 590 N N . GLY A 1 78 ? 34.594 10.854 -75.212 1.00 73.00 78 GLY A N 1
ATOM 591 C CA . GLY A 1 78 ? 34.233 11.624 -76.408 1.00 73.00 78 GLY A CA 1
ATOM 592 C C . GLY A 1 78 ? 35.141 12.824 -76.690 1.00 73.00 78 GLY A C 1
ATOM 593 O O . GLY A 1 78 ? 35.014 13.422 -77.757 1.00 73.00 78 GLY A O 1
ATOM 594 N N . GLU A 1 79 ? 36.098 13.126 -75.810 1.00 80.62 79 GLU A N 1
ATOM 595 C CA . GLU A 1 79 ? 37.082 14.195 -75.990 1.00 80.62 79 GLU A CA 1
ATOM 596 C C . GLU A 1 79 ? 38.465 13.654 -76.404 1.00 80.62 79 GLU A C 1
ATOM 598 O O . GLU A 1 79 ? 38.865 12.559 -75.992 1.00 80.62 79 GLU A O 1
ATOM 603 N N . PRO A 1 80 ? 39.230 14.384 -77.239 1.00 80.62 80 PRO A N 1
ATOM 604 C CA . PRO A 1 80 ? 40.551 13.958 -77.692 1.00 80.62 80 PRO A CA 1
ATOM 605 C C . PRO A 1 80 ? 41.599 14.074 -76.575 1.00 80.62 80 PRO A C 1
ATOM 607 O O . PRO A 1 80 ? 42.247 15.104 -76.406 1.00 80.62 80 PRO A O 1
ATOM 610 N N . ALA A 1 81 ? 41.834 12.971 -75.867 1.00 82.69 81 ALA A N 1
ATOM 611 C CA . ALA A 1 81 ? 42.823 12.868 -74.791 1.00 82.69 81 ALA A CA 1
ATOM 612 C C . ALA A 1 81 ? 44.252 12.570 -75.275 1.00 82.69 81 ALA A C 1
ATOM 614 O O . ALA A 1 81 ? 45.203 12.548 -74.494 1.00 82.69 81 ALA A O 1
ATOM 615 N N . GLY A 1 82 ? 44.422 12.331 -76.571 1.00 85.19 82 GLY A N 1
ATOM 616 C CA . GLY A 1 82 ? 45.714 12.107 -77.1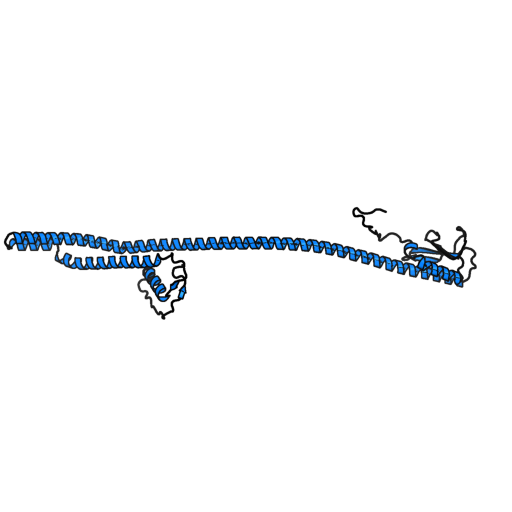95 1.00 85.19 82 GLY A CA 1
ATOM 617 C C . GLY A 1 82 ? 45.556 11.717 -78.653 1.00 85.19 82 GLY A C 1
ATOM 618 O O . GLY A 1 82 ? 44.485 11.853 -79.249 1.00 85.19 82 GLY A O 1
ATOM 619 N N . GLY A 1 83 ? 46.627 11.229 -79.259 1.00 85.38 83 GLY A N 1
ATOM 620 C CA . GLY A 1 83 ? 46.533 10.655 -80.590 1.00 85.38 83 GLY A CA 1
ATOM 621 C C . GLY A 1 83 ? 47.675 9.721 -80.920 1.00 85.38 83 GLY A C 1
ATOM 622 O O . GLY A 1 83 ? 48.740 9.783 -80.317 1.00 85.38 83 GLY A O 1
ATOM 623 N N . VAL A 1 84 ? 47.445 8.865 -81.901 1.00 86.81 84 VAL A N 1
ATOM 624 C CA . VAL A 1 84 ? 48.479 8.059 -82.531 1.00 86.81 84 VAL A CA 1
ATOM 625 C C . VAL A 1 84 ? 48.946 8.793 -83.780 1.00 86.81 84 VAL A C 1
ATOM 627 O O . VAL A 1 84 ? 48.128 9.209 -84.604 1.00 86.81 84 VAL A O 1
ATOM 630 N N . VAL A 1 85 ? 50.256 8.978 -83.897 1.00 84.38 85 VAL A N 1
ATOM 631 C CA . VAL A 1 85 ? 50.891 9.720 -84.985 1.00 84.38 85 VAL A CA 1
ATOM 632 C C . VAL A 1 85 ? 52.036 8.921 -85.598 1.00 84.38 85 VAL A C 1
ATOM 634 O O . VAL A 1 85 ? 52.702 8.131 -84.922 1.00 84.38 85 VAL A O 1
ATOM 637 N N . LEU A 1 86 ? 52.275 9.157 -86.886 1.00 78.50 86 LEU A N 1
ATOM 638 C CA . LEU A 1 86 ? 53.413 8.627 -87.634 1.00 78.50 86 LEU A CA 1
ATOM 639 C C . LEU A 1 86 ? 54.379 9.759 -88.024 1.00 78.50 86 LEU A C 1
ATOM 641 O O . LEU A 1 86 ? 53.958 10.910 -88.161 1.00 78.50 86 LEU A O 1
ATOM 645 N N . PRO A 1 87 ? 55.675 9.455 -88.204 1.00 72.00 87 PRO A N 1
ATOM 646 C CA . PRO A 1 87 ? 56.657 10.430 -88.659 1.00 72.00 87 PRO A CA 1
ATOM 647 C C . PRO A 1 87 ? 56.444 10.817 -90.129 1.00 72.00 87 PRO A C 1
ATOM 649 O O . PRO A 1 87 ? 56.119 9.976 -90.973 1.00 72.00 87 PRO A O 1
ATOM 652 N N . ALA A 1 88 ? 56.684 12.093 -90.450 1.00 61.75 88 ALA A N 1
ATOM 653 C CA . ALA A 1 88 ? 56.635 12.598 -91.819 1.00 61.75 88 ALA A CA 1
ATOM 654 C C . ALA A 1 88 ? 57.648 11.851 -92.710 1.00 61.75 88 ALA A C 1
ATOM 656 O O . ALA A 1 88 ? 58.838 11.807 -92.406 1.00 61.75 88 ALA A O 1
ATOM 657 N N . GLY A 1 89 ? 57.171 11.248 -93.806 1.00 58.44 89 GLY A N 1
ATOM 658 C CA . GLY A 1 89 ? 57.997 10.471 -94.742 1.00 58.44 89 GLY A CA 1
ATOM 659 C C . GLY A 1 89 ? 57.899 8.945 -94.602 1.00 58.44 89 GLY A C 1
ATOM 660 O O . GLY A 1 89 ? 58.493 8.232 -95.411 1.00 58.44 89 GLY A O 1
ATOM 661 N N . ALA A 1 90 ? 57.120 8.421 -93.647 1.00 59.91 90 ALA A N 1
ATOM 662 C CA . ALA A 1 90 ? 56.703 7.018 -93.671 1.00 59.91 90 ALA A CA 1
ATOM 663 C C . ALA A 1 90 ? 55.811 6.769 -94.908 1.00 59.91 90 ALA A C 1
ATOM 665 O O . ALA A 1 90 ? 54.837 7.487 -95.134 1.00 59.91 90 ALA A O 1
ATOM 666 N N . GLY A 1 91 ? 56.189 5.816 -95.767 1.00 55.75 91 GLY A N 1
ATOM 667 C CA . GLY A 1 91 ? 55.560 5.602 -97.076 1.00 55.75 91 GLY A CA 1
ATOM 668 C C . GLY A 1 91 ? 54.060 5.316 -96.982 1.00 55.75 91 GLY A C 1
ATOM 669 O O . GLY A 1 91 ? 53.678 4.263 -96.491 1.00 55.75 91 GLY A O 1
ATOM 670 N N . ARG A 1 92 ? 53.239 6.244 -97.489 1.00 63.50 92 ARG A N 1
ATOM 671 C CA . ARG A 1 92 ? 51.770 6.237 -97.410 1.00 63.50 92 ARG A CA 1
ATOM 672 C C . ARG A 1 92 ? 51.150 5.076 -98.196 1.00 63.50 92 ARG A C 1
ATOM 674 O O . ARG A 1 92 ? 51.377 4.960 -99.399 1.00 63.50 92 ARG A O 1
ATOM 681 N N . GLY A 1 93 ? 50.317 4.274 -97.534 1.00 69.25 93 GLY A N 1
ATOM 682 C CA . GLY A 1 93 ? 49.488 3.246 -98.168 1.00 69.25 93 GLY A CA 1
ATOM 683 C C . GLY A 1 93 ? 48.232 2.944 -97.350 1.00 69.25 93 GLY A C 1
ATOM 684 O O . GLY A 1 93 ? 48.260 3.047 -96.125 1.00 69.25 93 GLY A O 1
ATOM 685 N N . GLU A 1 94 ? 47.150 2.531 -98.018 1.00 77.00 94 GLU A N 1
ATOM 686 C CA . GLU A 1 94 ? 45.832 2.257 -97.405 1.00 77.00 94 GLU A CA 1
ATOM 687 C C . GLU A 1 94 ? 45.918 1.306 -96.196 1.00 77.00 94 GLU A C 1
ATOM 689 O O . GLU A 1 94 ? 45.239 1.494 -95.187 1.00 77.00 94 GLU A O 1
ATOM 694 N N . THR A 1 95 ? 46.817 0.319 -96.253 1.00 79.69 95 THR A N 1
ATOM 695 C CA . THR A 1 95 ? 47.048 -0.648 -95.172 1.00 79.69 95 THR A CA 1
ATOM 696 C C . THR A 1 95 ? 47.620 -0.010 -93.903 1.00 79.69 95 THR A C 1
ATOM 698 O O . THR A 1 95 ? 47.275 -0.430 -92.801 1.00 79.69 95 THR A O 1
ATOM 701 N N . GLN A 1 96 ? 48.490 0.999 -94.027 1.00 79.19 96 GLN A N 1
ATOM 702 C CA . GLN A 1 96 ? 49.061 1.687 -92.863 1.00 79.19 96 GLN A CA 1
ATOM 703 C C . GLN A 1 96 ? 48.026 2.592 -92.197 1.00 79.19 96 GLN A C 1
ATOM 705 O O . GLN A 1 96 ? 47.940 2.609 -90.972 1.00 79.19 96 GLN A O 1
ATOM 710 N N . ASP A 1 97 ? 47.194 3.275 -92.983 1.00 81.06 97 ASP A N 1
ATOM 711 C CA . ASP A 1 97 ? 46.111 4.106 -92.451 1.00 81.06 97 ASP A CA 1
ATOM 712 C C . ASP A 1 97 ? 45.057 3.265 -91.720 1.00 81.06 97 ASP A C 1
ATOM 714 O O . ASP A 1 97 ? 44.598 3.651 -90.641 1.00 81.06 97 ASP A O 1
ATOM 718 N N . ALA A 1 98 ? 44.714 2.089 -92.259 1.00 83.12 98 ALA A N 1
ATOM 719 C CA . ALA A 1 98 ? 43.818 1.137 -91.606 1.00 83.12 98 ALA A CA 1
ATOM 720 C C . ALA A 1 98 ? 44.409 0.591 -90.294 1.00 83.12 98 ALA A C 1
ATOM 722 O O . ALA A 1 98 ? 43.704 0.479 -89.292 1.00 83.12 98 ALA A O 1
ATOM 723 N N . LEU A 1 99 ? 45.712 0.292 -90.272 1.00 84.56 99 LEU A N 1
ATOM 724 C CA . LEU A 1 99 ? 46.402 -0.198 -89.079 1.00 84.56 99 LEU A CA 1
ATOM 725 C C . LEU A 1 99 ? 46.545 0.895 -88.005 1.00 84.56 99 LEU A C 1
ATOM 727 O O . LEU A 1 99 ? 46.428 0.605 -86.815 1.00 84.56 99 LEU A O 1
ATOM 731 N N . LEU A 1 100 ? 46.753 2.150 -88.415 1.00 84.25 100 LEU A N 1
ATOM 732 C CA . LEU A 1 100 ? 46.799 3.307 -87.521 1.00 84.25 100 LEU A CA 1
ATOM 733 C C . LEU A 1 100 ? 45.423 3.585 -86.904 1.00 84.25 100 LEU A C 1
ATOM 735 O O . LEU A 1 100 ? 45.337 3.853 -85.707 1.00 84.25 100 LEU A O 1
ATOM 739 N N . ALA A 1 101 ? 44.356 3.482 -87.704 1.00 85.62 101 ALA A N 1
ATOM 740 C CA . ALA A 1 101 ? 42.980 3.575 -87.223 1.00 85.62 101 ALA A CA 1
ATOM 741 C C . ALA A 1 101 ? 42.667 2.453 -86.222 1.00 85.62 101 ALA A C 1
ATOM 743 O O . ALA A 1 101 ? 42.253 2.741 -85.106 1.00 85.62 101 ALA A O 1
ATOM 744 N N . LEU A 1 102 ? 42.984 1.199 -86.561 1.00 89.88 102 LEU A N 1
ATOM 745 C CA . LEU A 1 102 ? 42.765 0.055 -85.672 1.00 89.88 102 LEU A CA 1
ATOM 746 C C . LEU A 1 102 ? 43.517 0.197 -84.341 1.00 89.88 102 LEU A C 1
ATOM 748 O O . LEU A 1 102 ? 42.972 -0.119 -83.283 1.00 89.88 102 LEU A O 1
ATOM 752 N N . LEU A 1 103 ? 44.763 0.678 -84.373 1.00 89.19 103 LEU A N 1
ATOM 753 C CA . LEU A 1 103 ? 45.545 0.934 -83.164 1.00 89.19 103 LEU A CA 1
ATOM 754 C C . LEU A 1 103 ? 44.916 2.047 -82.315 1.00 89.19 103 LEU A C 1
ATOM 756 O O . LEU A 1 103 ? 44.794 1.882 -81.103 1.00 89.19 103 LEU A O 1
ATOM 760 N N . ALA A 1 104 ? 44.498 3.154 -82.933 1.00 87.88 104 ALA A N 1
ATOM 761 C CA . ALA A 1 104 ? 43.832 4.249 -82.231 1.00 87.88 104 ALA A CA 1
ATOM 762 C C . ALA A 1 104 ? 42.486 3.815 -81.626 1.00 87.88 104 ALA A C 1
ATOM 764 O O . ALA A 1 104 ? 42.219 4.133 -80.468 1.00 87.88 104 ALA A O 1
ATOM 765 N N . ASP A 1 105 ? 41.688 3.028 -82.349 1.00 90.25 105 ASP A N 1
ATOM 766 C CA . ASP A 1 105 ? 40.415 2.478 -81.871 1.00 90.25 105 ASP A CA 1
ATOM 767 C C . ASP A 1 105 ? 40.632 1.503 -80.708 1.00 90.25 105 ASP A C 1
ATOM 769 O O . ASP A 1 105 ? 39.927 1.555 -79.699 1.00 90.25 105 ASP A O 1
ATOM 773 N N . THR A 1 106 ? 41.657 0.650 -80.802 1.00 91.44 106 THR A N 1
ATOM 774 C CA . THR A 1 106 ? 42.016 -0.295 -79.734 1.00 91.44 106 THR A CA 1
ATOM 775 C C . THR A 1 106 ? 42.465 0.445 -78.475 1.00 91.44 106 THR A C 1
ATOM 777 O O . THR A 1 106 ? 41.980 0.151 -77.383 1.00 91.44 106 THR A O 1
ATOM 780 N N . LEU A 1 107 ? 43.350 1.439 -78.617 1.00 90.44 107 LEU A N 1
ATOM 781 C CA . LEU A 1 107 ? 43.805 2.267 -77.498 1.00 90.44 107 LEU A CA 1
ATOM 782 C C . LEU A 1 107 ? 42.649 3.070 -76.890 1.00 90.44 107 LEU A C 1
ATOM 784 O O . LEU A 1 107 ? 42.554 3.151 -75.671 1.00 90.44 107 LEU A O 1
ATOM 788 N N . THR A 1 108 ? 41.734 3.586 -77.714 1.00 89.88 108 THR A N 1
ATOM 789 C CA . THR A 1 108 ? 40.505 4.267 -77.271 1.00 89.88 108 THR A CA 1
ATOM 790 C C . THR A 1 108 ? 39.612 3.332 -76.455 1.00 89.88 108 THR A C 1
ATOM 792 O O . THR A 1 108 ? 39.195 3.678 -75.350 1.00 89.88 108 THR A O 1
ATOM 795 N N . ALA A 1 109 ? 39.362 2.113 -76.940 1.00 90.00 109 ALA A N 1
ATOM 796 C CA . ALA A 1 109 ? 38.552 1.126 -76.229 1.00 90.00 109 ALA A CA 1
ATOM 797 C C . ALA A 1 109 ? 39.198 0.683 -74.904 1.00 90.00 109 ALA A C 1
ATOM 799 O O . ALA A 1 109 ? 38.507 0.527 -73.895 1.00 90.00 109 ALA A O 1
ATOM 800 N N . MET A 1 110 ? 40.521 0.497 -74.879 1.00 91.12 110 MET A N 1
ATOM 801 C CA . MET A 1 110 ? 41.254 0.164 -73.653 1.00 91.12 110 MET A CA 1
ATOM 802 C C . MET A 1 110 ? 41.215 1.305 -72.643 1.00 91.12 110 MET A C 1
ATOM 804 O O . MET A 1 110 ? 40.913 1.069 -71.473 1.00 91.12 110 MET A O 1
ATOM 808 N N . ALA A 1 111 ? 41.432 2.538 -73.100 1.00 87.00 111 ALA A N 1
ATOM 809 C CA . ALA A 1 111 ? 41.374 3.714 -72.250 1.00 87.00 111 ALA A CA 1
ATOM 810 C C . ALA A 1 111 ? 39.971 3.866 -71.634 1.00 87.00 111 ALA A C 1
ATOM 812 O O . ALA A 1 111 ? 39.833 4.014 -70.422 1.00 87.00 111 ALA A O 1
ATOM 813 N N . HIS A 1 112 ? 38.916 3.696 -72.436 1.00 87.50 112 HIS A N 1
ATOM 814 C CA . HIS A 1 112 ? 37.538 3.706 -71.945 1.00 87.50 112 HIS A CA 1
ATOM 815 C C . HIS A 1 112 ? 37.274 2.618 -70.886 1.00 87.50 112 HIS A C 1
ATOM 817 O O . HIS A 1 112 ? 36.700 2.893 -69.830 1.00 87.50 112 HIS A O 1
ATOM 823 N N . ASN A 1 113 ? 37.719 1.382 -71.132 1.00 88.81 113 ASN A N 1
ATOM 824 C CA . ASN A 1 113 ? 37.525 0.272 -70.196 1.00 88.81 113 ASN A CA 1
ATOM 825 C C . ASN A 1 113 ? 38.281 0.470 -68.876 1.00 88.81 113 ASN A C 1
ATOM 827 O O . ASN A 1 113 ? 37.730 0.200 -67.806 1.00 88.81 113 ASN A O 1
ATOM 831 N N . ASN A 1 114 ? 39.521 0.955 -68.930 1.00 88.81 114 ASN A N 1
ATOM 832 C CA . ASN A 1 114 ? 40.310 1.219 -67.732 1.00 88.81 114 ASN A CA 1
ATOM 833 C C . ASN A 1 114 ? 39.727 2.370 -66.917 1.00 88.81 114 ASN A C 1
ATOM 835 O O . ASN A 1 114 ? 39.559 2.216 -65.707 1.00 88.81 114 ASN A O 1
ATOM 839 N N . LEU A 1 115 ? 39.318 3.460 -67.571 1.00 86.44 115 LEU A N 1
ATOM 840 C CA . LEU A 1 115 ? 38.654 4.578 -66.905 1.00 86.44 115 LEU A CA 1
ATOM 841 C C . LEU A 1 115 ? 37.390 4.106 -66.178 1.00 86.44 115 LEU A C 1
ATOM 843 O O . LEU A 1 115 ? 37.220 4.365 -64.986 1.00 86.44 115 LEU A O 1
ATOM 847 N N . LYS A 1 116 ? 36.547 3.317 -66.856 1.00 85.88 116 LYS A N 1
ATOM 848 C CA . LYS A 1 116 ? 35.336 2.740 -66.260 1.00 85.88 116 LYS A CA 1
ATOM 849 C C . LYS A 1 116 ? 35.646 1.882 -65.030 1.00 85.88 116 LYS A C 1
ATOM 851 O O . LYS A 1 116 ? 34.951 1.986 -64.017 1.00 85.88 116 LYS A O 1
ATOM 856 N N . ARG A 1 117 ? 36.683 1.039 -65.089 1.00 86.19 117 ARG A N 1
ATOM 857 C CA . ARG A 1 117 ? 37.113 0.199 -63.954 1.00 86.19 117 ARG A CA 1
ATOM 858 C C . ARG A 1 117 ? 37.606 1.035 -62.774 1.00 86.19 117 ARG A C 1
ATOM 860 O O . ARG A 1 117 ? 37.240 0.732 -61.638 1.00 86.19 117 ARG A O 1
ATOM 867 N N . MET A 1 118 ? 38.398 2.075 -63.034 1.00 85.12 118 MET A N 1
ATOM 868 C CA . MET A 1 118 ? 38.898 2.987 -62.001 1.00 85.12 118 MET A CA 1
ATOM 869 C C . MET A 1 118 ? 37.744 3.705 -61.302 1.00 85.12 118 MET A C 1
ATOM 871 O O . MET A 1 118 ? 37.609 3.579 -60.088 1.00 85.12 118 MET A O 1
ATOM 875 N N . LEU A 1 119 ? 36.852 4.347 -62.065 1.00 83.69 119 LEU A N 1
ATOM 876 C CA . LEU A 1 119 ? 35.690 5.059 -61.524 1.00 83.69 119 LEU A CA 1
ATOM 877 C C . LEU A 1 119 ? 34.774 4.134 -60.715 1.00 83.69 119 LEU A C 1
ATOM 879 O O . LEU A 1 119 ? 34.332 4.493 -59.628 1.00 83.69 119 LEU A O 1
ATOM 883 N N . THR A 1 120 ? 34.518 2.914 -61.200 1.00 84.25 120 THR A N 1
ATOM 884 C CA . THR A 1 120 ? 33.701 1.930 -60.463 1.00 84.25 120 THR A CA 1
ATOM 885 C C . THR A 1 120 ? 34.352 1.539 -59.133 1.00 84.25 120 THR A C 1
ATOM 887 O O . THR A 1 120 ? 33.671 1.399 -58.121 1.00 84.25 120 THR A O 1
ATOM 890 N N . THR A 1 121 ? 35.676 1.370 -59.112 1.00 86.75 121 THR A N 1
ATOM 891 C CA . THR A 1 121 ? 36.407 0.998 -57.890 1.00 86.75 121 THR A CA 1
ATOM 892 C C . THR A 1 121 ? 36.429 2.147 -56.884 1.00 86.75 121 THR A C 1
ATOM 894 O O . THR A 1 121 ? 36.209 1.925 -55.692 1.00 86.75 121 THR A O 1
ATOM 897 N N . GLU A 1 122 ? 36.662 3.371 -57.353 1.00 83.44 122 GLU A N 1
ATOM 898 C CA . GLU A 1 122 ? 36.681 4.573 -56.516 1.00 83.44 122 GLU A CA 1
ATOM 899 C C . GLU A 1 122 ? 35.305 4.838 -55.908 1.00 83.44 122 GLU A C 1
ATOM 901 O O . GLU A 1 122 ? 35.180 4.877 -54.686 1.00 83.44 122 GLU A O 1
ATOM 906 N N . THR A 1 123 ? 34.259 4.891 -56.737 1.00 80.88 123 THR A N 1
ATOM 907 C CA . THR A 1 123 ? 32.875 5.081 -56.276 1.00 80.88 123 THR A CA 1
ATOM 908 C C . THR A 1 123 ? 32.445 4.003 -55.280 1.00 80.88 123 THR A C 1
ATOM 910 O O . THR A 1 123 ? 31.881 4.325 -54.237 1.00 80.88 123 THR A O 1
ATOM 913 N N . HIS A 1 124 ? 32.753 2.727 -55.537 1.00 87.06 124 HIS A N 1
ATOM 914 C CA . HIS A 1 124 ? 32.461 1.649 -54.590 1.00 87.06 124 HIS A CA 1
ATOM 915 C C . HIS A 1 124 ? 33.196 1.842 -53.257 1.00 87.06 124 HIS A C 1
ATOM 917 O O . HIS A 1 124 ? 32.602 1.684 -52.191 1.00 87.06 124 HIS A O 1
ATOM 923 N N . THR A 1 125 ? 34.480 2.200 -53.302 1.00 88.12 125 THR A N 1
ATOM 924 C CA . THR A 1 125 ? 35.287 2.432 -52.095 1.00 88.12 125 THR A CA 1
ATOM 925 C C . THR A 1 125 ? 34.746 3.610 -51.284 1.00 88.12 125 THR A C 1
ATOM 927 O O . THR A 1 125 ? 34.625 3.512 -50.064 1.00 88.12 125 THR A O 1
ATOM 930 N N . GLU A 1 126 ? 34.366 4.701 -51.946 1.00 87.56 126 GLU A N 1
ATOM 931 C CA . GLU A 1 126 ? 33.762 5.870 -51.303 1.00 87.56 126 GLU A CA 1
ATOM 932 C C . GLU A 1 126 ? 32.420 5.547 -50.646 1.00 87.56 126 GLU A C 1
ATOM 934 O O . GLU A 1 126 ? 32.203 5.909 -49.489 1.00 87.56 126 GLU A O 1
ATOM 939 N N . VAL A 1 127 ? 31.532 4.843 -51.355 1.00 90.50 127 VAL A N 1
ATOM 940 C CA . VAL A 1 127 ? 30.219 4.447 -50.826 1.00 90.50 127 VAL A CA 1
ATOM 941 C C . VAL A 1 127 ? 30.381 3.533 -49.614 1.00 90.50 127 VAL A C 1
ATOM 943 O O . VAL A 1 127 ? 29.757 3.778 -48.586 1.00 90.50 127 VAL A O 1
ATOM 946 N N . VAL A 1 128 ? 31.255 2.524 -49.693 1.00 90.62 128 VAL A N 1
ATOM 947 C CA . VAL A 1 128 ? 31.507 1.602 -48.574 1.00 90.62 128 VAL A CA 1
ATOM 948 C C . VAL A 1 128 ? 32.061 2.341 -47.360 1.00 90.62 128 VAL A C 1
ATOM 950 O O . VAL A 1 128 ? 31.573 2.126 -46.250 1.00 90.62 128 VAL A O 1
ATOM 953 N N . ASN A 1 129 ? 33.043 3.224 -47.552 1.00 90.19 129 ASN A N 1
ATOM 954 C CA . ASN A 1 129 ? 33.622 3.986 -46.449 1.00 90.19 129 ASN A CA 1
ATOM 955 C C . ASN A 1 129 ? 32.582 4.902 -45.798 1.00 90.19 129 ASN A C 1
ATOM 957 O O . ASN A 1 129 ? 32.468 4.907 -44.574 1.00 90.19 129 ASN A O 1
ATOM 961 N N . ARG A 1 130 ? 31.769 5.602 -46.599 1.00 91.94 130 ARG A N 1
ATOM 962 C CA . ARG A 1 130 ? 30.686 6.450 -46.087 1.00 91.94 130 ARG A CA 1
ATOM 963 C C . ARG A 1 130 ? 29.668 5.640 -45.285 1.00 91.94 130 ARG A C 1
ATOM 965 O O . ARG A 1 130 ? 29.361 5.999 -44.154 1.00 91.94 130 ARG A O 1
ATOM 972 N N . SER A 1 131 ? 29.189 4.519 -45.824 1.00 91.44 131 SER A N 1
ATOM 973 C CA . SER A 1 131 ? 28.238 3.656 -45.114 1.00 91.44 131 SER A CA 1
ATOM 974 C C . SER A 1 131 ? 28.827 3.064 -43.832 1.00 91.44 131 SER A C 1
ATOM 976 O O . SER A 1 131 ? 28.115 2.904 -42.843 1.00 91.44 131 SER A O 1
ATOM 978 N N . TYR A 1 132 ? 30.123 2.746 -43.818 1.00 92.94 132 TYR A N 1
ATOM 979 C CA . TYR A 1 132 ? 30.805 2.272 -42.615 1.00 92.94 132 TYR A CA 1
ATOM 980 C C . TYR A 1 132 ? 30.892 3.363 -41.540 1.00 92.94 132 TYR A C 1
ATOM 982 O O . TYR A 1 132 ? 30.642 3.087 -40.366 1.00 92.94 132 TYR A O 1
ATOM 990 N N . GLU A 1 133 ? 31.203 4.601 -41.926 1.00 94.94 133 GLU A N 1
ATOM 991 C CA . GLU A 1 133 ? 31.217 5.753 -41.018 1.00 94.94 133 GLU A CA 1
ATOM 992 C C . GLU A 1 133 ? 29.823 6.022 -40.425 1.00 94.94 133 GLU A C 1
ATOM 994 O O . GLU A 1 133 ? 29.692 6.105 -39.201 1.00 94.94 133 GLU A O 1
ATOM 999 N N . GLU A 1 134 ? 28.778 6.045 -41.257 1.00 95.19 134 GLU A N 1
ATOM 1000 C CA . GLU A 1 134 ? 27.377 6.205 -40.830 1.00 95.19 134 GLU A CA 1
ATOM 1001 C C . GLU A 1 134 ? 26.933 5.089 -39.869 1.00 95.19 134 GLU A C 1
ATOM 1003 O O . GLU A 1 134 ? 26.287 5.340 -38.843 1.00 95.19 134 GLU A O 1
ATOM 1008 N N . LEU A 1 135 ? 27.308 3.839 -40.163 1.00 95.38 135 LEU A N 1
ATOM 1009 C CA . LEU A 1 135 ? 27.006 2.699 -39.302 1.00 95.38 135 LEU A CA 1
ATOM 1010 C C . LEU A 1 135 ? 27.710 2.821 -37.948 1.00 95.38 135 LEU A C 1
ATOM 1012 O O . LEU A 1 135 ? 27.102 2.548 -36.911 1.00 95.38 135 LEU A O 1
ATOM 1016 N N . MET A 1 136 ? 28.974 3.245 -37.940 1.00 95.75 136 MET A N 1
ATOM 1017 C CA . MET A 1 136 ? 29.739 3.444 -36.709 1.00 95.75 136 MET A CA 1
ATOM 1018 C C . MET A 1 136 ? 29.159 4.570 -35.854 1.00 95.75 136 MET A C 1
ATOM 1020 O O . MET A 1 136 ? 29.074 4.429 -34.633 1.00 95.75 136 MET A O 1
ATOM 1024 N N . GLU A 1 137 ? 28.717 5.665 -36.468 1.00 96.19 137 GLU A N 1
ATOM 1025 C CA . GLU A 1 137 ? 28.042 6.753 -35.760 1.00 96.19 137 GLU A CA 1
ATOM 1026 C C . GLU A 1 137 ? 26.705 6.295 -35.160 1.00 96.19 137 GLU A C 1
ATOM 1028 O O . GLU A 1 137 ? 26.444 6.505 -33.970 1.00 96.19 137 GLU A O 1
ATOM 1033 N N . THR A 1 138 ? 25.904 5.571 -35.943 1.00 95.00 138 THR A N 1
ATOM 1034 C CA . THR A 1 138 ? 24.629 5.001 -35.490 1.00 95.00 138 THR A CA 1
ATOM 1035 C C . THR A 1 138 ? 24.838 4.027 -34.332 1.00 95.00 138 THR A C 1
ATOM 1037 O O . THR A 1 138 ? 24.133 4.098 -33.325 1.00 95.00 138 THR A O 1
ATOM 1040 N N . ASN A 1 139 ? 25.840 3.149 -34.426 1.00 95.38 139 ASN A N 1
ATOM 1041 C CA . ASN A 1 139 ? 26.152 2.174 -33.385 1.00 95.38 139 ASN A CA 1
ATOM 1042 C C . ASN A 1 139 ? 26.609 2.850 -32.080 1.00 95.38 139 ASN A C 1
ATOM 1044 O O . ASN A 1 139 ? 26.174 2.459 -30.993 1.00 95.38 139 ASN A O 1
ATOM 1048 N N . ARG A 1 140 ? 27.416 3.917 -32.174 1.00 96.75 140 ARG A N 1
ATOM 1049 C CA . ARG A 1 140 ? 27.803 4.731 -31.007 1.00 96.75 140 ARG A CA 1
ATOM 1050 C C . ARG A 1 140 ? 26.595 5.396 -30.356 1.00 96.75 140 ARG A C 1
ATOM 1052 O O . ARG A 1 140 ? 26.462 5.343 -29.134 1.00 96.75 140 ARG A O 1
ATOM 1059 N N . SER A 1 141 ? 25.711 5.995 -31.154 1.00 96.69 141 SER A N 1
ATOM 1060 C CA . SER A 1 141 ? 24.486 6.627 -30.654 1.00 96.69 141 SER A CA 1
ATOM 1061 C C . SER A 1 141 ? 23.569 5.614 -29.960 1.00 96.69 141 SER A C 1
ATOM 1063 O O . SER A 1 141 ? 23.105 5.858 -28.841 1.00 96.69 141 SER A O 1
ATOM 1065 N N . LEU A 1 142 ? 23.386 4.438 -30.572 1.00 96.69 142 LEU A N 1
ATOM 1066 C CA . LEU A 1 142 ? 22.599 3.344 -30.012 1.00 96.69 142 LEU A CA 1
ATOM 1067 C C . LEU A 1 142 ? 23.182 2.871 -28.678 1.00 96.69 142 LEU A C 1
ATOM 1069 O O . LEU A 1 142 ? 22.465 2.863 -27.680 1.00 96.69 142 LEU A O 1
ATOM 1073 N N . SER A 1 143 ? 24.485 2.591 -28.628 1.00 97.00 143 SER A N 1
ATOM 1074 C CA . SER A 1 143 ? 25.176 2.162 -27.404 1.00 97.00 143 SER A CA 1
ATOM 1075 C C . SER A 1 143 ? 25.030 3.186 -26.272 1.00 97.00 143 SER A C 1
ATOM 1077 O O . SER A 1 143 ? 24.730 2.827 -25.133 1.00 97.00 143 SER A O 1
ATOM 1079 N N . ALA A 1 144 ? 25.160 4.480 -26.583 1.00 96.69 144 ALA A N 1
ATOM 1080 C CA . ALA A 1 144 ? 24.947 5.547 -25.609 1.00 96.69 144 ALA A CA 1
ATOM 1081 C C . ALA A 1 144 ? 23.489 5.606 -25.117 1.00 96.69 144 ALA A C 1
ATOM 1083 O O . ALA A 1 144 ? 23.241 5.874 -23.941 1.00 96.69 144 ALA A O 1
ATOM 1084 N N . SER A 1 145 ? 22.512 5.359 -25.996 1.00 95.38 145 SER A N 1
ATOM 1085 C CA . SER A 1 145 ? 21.099 5.306 -25.611 1.00 95.38 145 SER A CA 1
ATOM 1086 C C . SER A 1 145 ? 20.779 4.097 -24.730 1.00 95.38 145 SER A C 1
ATOM 1088 O O . SER A 1 145 ? 20.124 4.265 -23.704 1.00 95.38 145 SER A O 1
ATOM 1090 N N . GLU A 1 146 ? 21.304 2.912 -25.056 1.00 96.88 146 GLU A N 1
ATOM 1091 C CA . GLU A 1 146 ? 21.131 1.700 -24.253 1.00 96.88 146 GLU A CA 1
ATOM 1092 C C . GLU A 1 146 ? 21.684 1.881 -22.843 1.00 96.88 146 GLU A C 1
ATOM 1094 O O . GLU A 1 146 ? 21.038 1.494 -21.868 1.00 96.88 146 GLU A O 1
ATOM 1099 N N . GLN A 1 147 ? 22.855 2.508 -22.718 1.00 96.56 147 GLN A N 1
ATOM 1100 C CA . GLN A 1 147 ? 23.449 2.771 -21.415 1.00 96.56 147 GLN A CA 1
ATOM 1101 C C . GLN A 1 147 ? 22.588 3.725 -20.579 1.00 96.56 147 GLN A C 1
ATOM 1103 O O . GLN A 1 147 ? 22.294 3.417 -19.423 1.00 96.56 147 GLN A O 1
ATOM 1108 N N . ARG A 1 148 ? 22.077 4.810 -21.181 1.00 96.75 148 ARG A N 1
ATOM 1109 C CA . ARG A 1 148 ? 21.115 5.707 -20.515 1.00 96.75 148 ARG A CA 1
ATOM 1110 C C . ARG A 1 148 ? 19.857 4.967 -20.060 1.00 96.75 148 ARG A C 1
ATOM 1112 O O . ARG A 1 148 ? 19.383 5.199 -18.950 1.00 96.75 148 ARG A O 1
ATOM 1119 N N . TYR A 1 149 ? 19.318 4.068 -20.888 1.00 95.69 149 TYR A N 1
ATOM 1120 C CA . TYR A 1 149 ? 18.146 3.275 -20.515 1.00 95.69 149 TYR A CA 1
ATOM 1121 C C . TYR A 1 149 ? 18.432 2.325 -19.351 1.00 95.69 149 TYR A C 1
ATOM 1123 O O . TYR A 1 149 ? 17.595 2.215 -18.458 1.00 95.69 149 TYR A O 1
ATOM 1131 N N . ARG A 1 150 ? 19.605 1.680 -19.314 1.00 96.75 150 ARG A N 1
ATOM 1132 C CA . ARG A 1 150 ? 19.997 0.809 -18.191 1.00 96.75 150 ARG A CA 1
ATOM 1133 C C . ARG A 1 150 ? 20.138 1.587 -16.882 1.00 96.75 150 ARG A C 1
ATOM 1135 O O . ARG A 1 150 ? 19.629 1.142 -15.858 1.00 96.75 150 ARG A O 1
ATOM 1142 N N . GLU A 1 151 ? 20.773 2.757 -16.914 1.00 96.56 151 GLU A N 1
ATOM 1143 C CA . GLU A 1 151 ? 20.924 3.626 -15.737 1.00 96.56 151 GLU A CA 1
ATOM 1144 C C . GLU A 1 151 ? 19.569 4.130 -15.219 1.00 96.56 151 GLU A C 1
ATOM 1146 O O . GLU A 1 151 ? 19.295 4.095 -14.012 1.00 96.56 151 GLU A O 1
ATOM 1151 N N . LEU A 1 152 ? 18.687 4.549 -16.133 1.00 96.88 152 LEU A N 1
ATOM 1152 C CA . LEU A 1 152 ? 17.337 4.975 -15.786 1.00 96.88 152 LEU A CA 1
ATOM 1153 C C . LEU A 1 152 ? 16.522 3.820 -15.196 1.00 96.88 152 LEU A C 1
ATOM 1155 O O . LEU A 1 152 ? 15.871 4.017 -14.174 1.00 96.88 152 LEU A O 1
ATOM 1159 N N . ALA A 1 153 ? 16.581 2.631 -15.803 1.00 96.81 153 ALA A N 1
ATOM 1160 C CA . ALA A 1 153 ? 15.875 1.446 -15.322 1.00 96.81 153 ALA A CA 1
ATOM 1161 C C . ALA A 1 153 ? 16.305 1.073 -13.896 1.00 96.81 153 ALA A C 1
ATOM 1163 O O . ALA A 1 153 ? 15.444 0.922 -13.032 1.00 96.81 153 ALA A O 1
ATOM 1164 N N . GLY A 1 154 ? 17.614 1.033 -13.618 1.00 96.69 154 GLY A N 1
ATOM 1165 C CA . GLY A 1 154 ? 18.120 0.752 -12.271 1.00 96.69 154 GLY A CA 1
ATOM 1166 C C . GLY A 1 154 ? 17.695 1.807 -11.244 1.00 96.69 154 GLY A C 1
ATOM 1167 O O . GLY A 1 154 ? 17.282 1.478 -10.133 1.00 96.69 154 GLY A O 1
ATOM 1168 N N . THR A 1 155 ? 17.712 3.087 -11.625 1.00 97.12 155 THR A N 1
ATOM 1169 C CA . THR A 1 155 ? 17.247 4.174 -10.746 1.00 97.12 155 THR A CA 1
ATOM 1170 C C . THR A 1 155 ? 15.744 4.076 -10.469 1.00 97.12 155 THR A C 1
ATOM 1172 O O . THR A 1 155 ? 15.296 4.323 -9.347 1.00 97.12 155 THR A O 1
ATOM 1175 N N . LEU A 1 156 ? 14.950 3.734 -11.488 1.00 96.88 156 LEU A N 1
ATOM 1176 C CA . LEU A 1 156 ? 13.504 3.580 -11.364 1.00 96.88 156 LEU A CA 1
ATOM 1177 C C . LEU A 1 156 ? 13.155 2.403 -10.448 1.00 96.88 156 LEU A C 1
ATOM 1179 O O . LEU A 1 156 ? 12.281 2.543 -9.599 1.00 96.88 156 LEU A O 1
ATOM 1183 N N . GLU A 1 157 ? 13.862 1.281 -10.579 1.00 96.88 157 GLU A N 1
ATOM 1184 C CA . GLU A 1 157 ? 13.663 0.088 -9.754 1.00 96.88 157 GLU A CA 1
ATOM 1185 C C . GLU A 1 157 ? 13.913 0.378 -8.266 1.00 96.88 157 GLU A C 1
ATOM 1187 O O . GLU A 1 157 ? 13.081 0.043 -7.418 1.00 96.88 157 GLU A O 1
ATOM 1192 N N . ILE A 1 158 ? 14.997 1.098 -7.946 1.00 97.31 158 ILE A N 1
ATOM 1193 C CA . ILE A 1 158 ? 15.286 1.543 -6.574 1.00 97.31 158 ILE A CA 1
ATOM 1194 C C . ILE A 1 158 ? 14.156 2.434 -6.047 1.00 97.31 158 ILE A C 1
ATOM 1196 O O . ILE A 1 158 ? 13.624 2.162 -4.970 1.00 97.31 158 ILE A O 1
ATOM 1200 N N . LYS A 1 159 ? 13.735 3.446 -6.819 1.00 96.56 159 LYS A N 1
ATOM 1201 C CA . LYS A 1 159 ? 12.648 4.353 -6.414 1.00 96.56 159 LYS A CA 1
ATOM 1202 C C . LYS A 1 159 ? 11.329 3.618 -6.203 1.00 96.56 159 LYS A C 1
ATOM 1204 O O . LYS A 1 159 ? 10.625 3.899 -5.239 1.00 96.56 159 LYS A O 1
ATOM 1209 N N . VAL A 1 160 ? 10.968 2.688 -7.085 1.00 97.50 160 VAL A N 1
ATOM 1210 C CA . VAL A 1 160 ? 9.729 1.907 -6.949 1.00 97.50 160 VAL A CA 1
ATOM 1211 C C . VAL A 1 160 ? 9.759 1.091 -5.661 1.00 97.50 160 VAL A C 1
ATOM 1213 O O . VAL A 1 160 ? 8.782 1.117 -4.911 1.00 97.50 160 VAL A O 1
ATOM 1216 N N . ARG A 1 161 ? 10.879 0.427 -5.358 1.00 96.75 161 ARG A N 1
ATOM 1217 C CA . ARG A 1 161 ? 11.047 -0.313 -4.102 1.00 96.75 161 ARG A CA 1
ATOM 1218 C C . ARG A 1 161 ? 10.906 0.598 -2.881 1.00 96.75 161 ARG A C 1
ATOM 1220 O O . ARG A 1 161 ? 10.089 0.305 -2.014 1.00 96.75 161 ARG A O 1
ATOM 1227 N N . GLU A 1 162 ? 11.609 1.730 -2.848 1.00 96.81 162 GLU A N 1
ATOM 1228 C CA . GLU A 1 162 ? 11.530 2.697 -1.741 1.00 96.81 162 GLU A CA 1
ATOM 1229 C C . GLU A 1 162 ? 10.096 3.196 -1.514 1.00 96.81 162 GLU A C 1
ATOM 1231 O O . GLU A 1 162 ? 9.588 3.162 -0.392 1.00 96.81 162 GLU A O 1
ATOM 1236 N N . ARG A 1 163 ? 9.397 3.599 -2.585 1.00 95.06 163 ARG A N 1
ATOM 1237 C CA . ARG A 1 163 ? 8.007 4.079 -2.495 1.00 95.06 163 ARG A CA 1
ATOM 1238 C C . ARG A 1 163 ? 7.043 2.979 -2.061 1.00 95.06 163 ARG A C 1
ATOM 1240 O O . ARG A 1 163 ? 6.095 3.264 -1.331 1.00 95.06 163 ARG A O 1
ATOM 1247 N N . THR A 1 164 ? 7.289 1.735 -2.466 1.00 96.38 164 THR A N 1
ATOM 1248 C CA . THR A 1 164 ? 6.489 0.577 -2.040 1.00 96.38 164 THR A CA 1
ATOM 1249 C C . THR A 1 164 ? 6.665 0.311 -0.544 1.00 96.38 164 THR A C 1
ATOM 1251 O O . THR A 1 164 ? 5.682 0.127 0.173 1.00 96.38 164 THR A O 1
ATOM 1254 N N . GLU A 1 165 ? 7.896 0.369 -0.035 1.00 96.00 165 GLU A N 1
ATOM 1255 C CA . GLU A 1 165 ? 8.184 0.213 1.396 1.00 96.00 165 GLU A CA 1
ATOM 1256 C C . GLU A 1 165 ? 7.627 1.369 2.241 1.00 96.00 165 GLU A C 1
ATOM 1258 O O . GLU A 1 165 ? 7.145 1.157 3.356 1.00 96.00 165 GLU A O 1
ATOM 1263 N N . GLU A 1 166 ? 7.691 2.606 1.745 1.00 95.69 166 GLU A N 1
ATOM 1264 C CA . GLU A 1 166 ? 7.056 3.763 2.386 1.00 95.69 166 GLU A CA 1
ATOM 1265 C C . GLU A 1 166 ? 5.537 3.596 2.469 1.00 95.69 166 GLU A C 1
ATOM 1267 O O . GLU A 1 166 ? 4.955 3.817 3.536 1.00 95.69 166 GLU A O 1
ATOM 1272 N N . LEU A 1 167 ? 4.905 3.176 1.367 1.00 95.69 167 LEU A N 1
ATOM 1273 C CA . LEU A 1 167 ? 3.466 2.940 1.301 1.00 95.69 167 LEU A CA 1
ATOM 1274 C C . LEU A 1 167 ? 3.047 1.831 2.269 1.00 95.69 167 LEU A C 1
ATOM 1276 O O . LEU A 1 167 ? 2.121 2.030 3.052 1.00 95.69 167 LEU A O 1
ATOM 1280 N N . SER A 1 168 ? 3.767 0.706 2.282 1.00 92.00 168 SER A N 1
ATOM 1281 C CA . SER A 1 168 ? 3.505 -0.399 3.209 1.00 92.00 168 SER A CA 1
ATOM 1282 C C . SER A 1 168 ? 3.604 0.049 4.669 1.00 92.00 168 SER A C 1
ATOM 1284 O O . SER A 1 168 ? 2.742 -0.293 5.479 1.00 92.00 168 SER A O 1
ATOM 1286 N N . ARG A 1 169 ? 4.616 0.857 5.016 1.00 93.75 169 ARG A N 1
ATOM 1287 C CA . ARG A 1 169 ? 4.771 1.417 6.369 1.00 93.75 169 ARG A CA 1
ATOM 1288 C C . ARG A 1 169 ? 3.655 2.399 6.720 1.00 93.75 169 ARG A C 1
ATOM 1290 O O . ARG A 1 169 ? 3.214 2.434 7.866 1.00 93.75 169 ARG A O 1
ATOM 1297 N N . ALA A 1 170 ? 3.201 3.207 5.765 1.00 92.12 170 ALA A N 1
ATOM 1298 C CA . ALA A 1 170 ? 2.087 4.127 5.969 1.00 92.12 170 ALA A CA 1
ATOM 1299 C C . ALA A 1 170 ? 0.759 3.383 6.174 1.00 92.12 170 ALA A C 1
ATOM 1301 O O . ALA A 1 170 ? 0.036 3.709 7.110 1.00 92.12 170 ALA A O 1
ATOM 1302 N N . MET A 1 171 ? 0.481 2.353 5.371 1.00 88.44 171 MET A N 1
ATOM 1303 C CA . MET A 1 171 ? -0.699 1.496 5.524 1.00 88.44 171 MET A CA 1
ATOM 1304 C C . MET A 1 171 ? -0.714 0.789 6.881 1.00 88.44 171 MET A C 1
ATOM 1306 O O . MET A 1 171 ? -1.722 0.848 7.574 1.00 88.44 171 MET A O 1
ATOM 1310 N N . ALA A 1 172 ? 0.412 0.210 7.312 1.00 84.56 172 ALA A N 1
ATOM 1311 C CA . ALA A 1 172 ? 0.511 -0.419 8.630 1.00 84.56 172 ALA A CA 1
ATOM 1312 C C . ALA A 1 172 ? 0.207 0.570 9.772 1.00 84.56 172 ALA A C 1
ATOM 1314 O O . ALA A 1 172 ? -0.494 0.231 10.723 1.00 84.56 172 ALA A O 1
ATOM 1315 N N . ARG A 1 173 ? 0.681 1.821 9.660 1.00 84.94 173 ARG A N 1
ATOM 1316 C CA . ARG A 1 173 ? 0.348 2.879 10.627 1.00 84.94 173 ARG A CA 1
ATOM 1317 C C . ARG A 1 173 ? -1.131 3.257 10.604 1.00 84.94 173 ARG A C 1
ATOM 1319 O O . ARG A 1 173 ? -1.688 3.467 11.675 1.00 84.94 173 ARG A O 1
ATOM 1326 N N . LEU A 1 174 ? -1.751 3.350 9.426 1.00 88.81 174 LEU A N 1
ATOM 1327 C CA . LEU A 1 174 ? -3.181 3.651 9.308 1.00 88.81 174 LEU A CA 1
ATOM 1328 C C . LEU A 1 174 ? -4.033 2.554 9.944 1.00 88.81 174 LEU A C 1
ATOM 1330 O O . LEU A 1 174 ? -4.890 2.871 10.759 1.00 88.81 174 LEU A O 1
ATOM 1334 N N . VAL A 1 175 ? -3.733 1.285 9.656 1.00 81.31 175 VAL A N 1
ATOM 1335 C CA . VAL A 1 175 ? -4.413 0.142 10.283 1.00 81.31 175 VAL A CA 1
ATOM 1336 C C . VAL A 1 175 ? -4.272 0.212 11.805 1.00 81.31 175 VAL A C 1
ATOM 1338 O O . VAL A 1 175 ? -5.263 0.111 12.518 1.00 81.31 175 VAL A O 1
ATOM 1341 N N . GLN A 1 176 ? -3.072 0.480 12.330 1.00 76.81 176 GLN A N 1
ATOM 1342 C CA . GLN A 1 176 ? -2.875 0.620 13.777 1.00 76.81 176 GLN A CA 1
ATOM 1343 C C . GLN A 1 176 ? -3.672 1.790 14.380 1.00 76.81 176 GLN A C 1
ATOM 1345 O O . GLN A 1 176 ? -4.206 1.674 15.482 1.00 76.81 176 GLN A O 1
ATOM 1350 N N . GLN A 1 177 ? -3.763 2.924 13.681 1.00 79.00 177 GLN A N 1
ATOM 1351 C CA . GLN A 1 177 ? -4.570 4.066 14.122 1.00 79.00 177 GLN A CA 1
ATOM 1352 C C . GLN A 1 177 ? -6.066 3.743 14.121 1.00 79.00 177 GLN A C 1
ATOM 1354 O O . GLN A 1 177 ? -6.762 4.111 15.065 1.00 79.00 177 GLN A O 1
ATOM 1359 N N . GLU A 1 178 ? -6.547 3.032 13.104 1.00 77.62 178 GLU A N 1
ATOM 1360 C CA . GLU A 1 178 ? -7.932 2.571 13.013 1.00 77.62 178 GLU A CA 1
ATOM 1361 C C . GLU A 1 178 ? -8.266 1.584 14.141 1.00 77.62 178 GLU A C 1
ATOM 1363 O O . GLU A 1 178 ? -9.286 1.754 14.811 1.00 77.62 178 GLU A O 1
ATOM 1368 N N . LYS A 1 179 ? -7.360 0.645 14.458 1.00 74.81 179 LYS A N 1
ATOM 1369 C CA . LYS A 1 179 ? -7.490 -0.236 15.633 1.00 74.81 179 LYS A CA 1
ATOM 1370 C C . LYS A 1 179 ? -7.634 0.564 16.921 1.00 74.81 179 LYS A C 1
ATOM 1372 O O . LYS A 1 179 ? -8.562 0.332 17.690 1.00 74.81 179 LYS A O 1
ATOM 1377 N N . LEU A 1 180 ? -6.740 1.526 17.160 1.00 76.06 180 LEU A N 1
ATOM 1378 C CA . LEU A 1 180 ? -6.776 2.354 18.370 1.00 76.06 180 LEU A CA 1
ATOM 1379 C C . LEU A 1 180 ? -8.062 3.187 18.459 1.00 76.06 180 LEU A C 1
ATOM 1381 O O . LEU A 1 180 ? -8.623 3.326 19.546 1.00 76.06 180 LEU A O 1
ATOM 1385 N N . ALA A 1 181 ? -8.551 3.708 17.332 1.00 72.56 181 ALA A N 1
ATOM 1386 C CA . ALA A 1 181 ? -9.818 4.428 17.277 1.00 72.56 181 ALA A CA 1
ATOM 1387 C C . ALA A 1 181 ? -11.008 3.508 17.604 1.00 72.56 181 ALA A C 1
ATOM 1389 O O . ALA A 1 181 ? -11.840 3.867 18.439 1.00 72.56 181 ALA A O 1
ATOM 1390 N N . SER A 1 182 ? -11.049 2.304 17.022 1.00 74.94 182 SER A N 1
ATOM 1391 C CA . SER A 1 182 ? -12.077 1.294 17.301 1.00 74.94 182 SER A CA 1
ATOM 1392 C C . SER A 1 182 ? -12.062 0.857 18.768 1.00 74.94 182 SER A C 1
ATOM 1394 O O . SER A 1 182 ? -13.110 0.804 19.411 1.00 74.94 182 SER A O 1
ATOM 1396 N N . VAL A 1 183 ? -10.876 0.619 19.340 1.00 75.19 183 VAL A N 1
ATOM 1397 C CA . VAL A 1 183 ? -10.708 0.325 20.773 1.00 75.19 183 VAL A CA 1
ATOM 1398 C C . VAL A 1 183 ? -11.215 1.487 21.628 1.00 75.19 183 VAL A C 1
ATOM 1400 O O . VAL A 1 183 ? -11.906 1.254 22.615 1.00 75.19 183 VAL A O 1
ATOM 1403 N N . GLY A 1 184 ? -10.932 2.736 21.248 1.00 73.62 184 GLY A N 1
ATOM 1404 C CA . GLY A 1 184 ? -11.435 3.920 21.947 1.00 73.62 184 GLY A CA 1
ATOM 1405 C C . GLY A 1 184 ? -12.963 4.025 21.934 1.00 73.62 184 GLY A C 1
ATOM 1406 O O . GLY A 1 184 ? -13.571 4.305 22.969 1.00 73.62 184 GLY A O 1
ATOM 1407 N N . GLN A 1 185 ? -13.596 3.756 20.789 1.00 73.56 185 GLN A N 1
ATOM 1408 C CA . GLN A 1 185 ? -15.053 3.773 20.652 1.00 73.56 185 GLN A CA 1
ATOM 1409 C C . GLN A 1 185 ? -15.716 2.640 21.449 1.00 73.56 185 GLN A C 1
ATOM 1411 O O . GLN A 1 185 ? -16.686 2.888 22.169 1.00 73.56 185 GLN A O 1
ATOM 1416 N N . LEU A 1 186 ? -15.158 1.427 21.395 1.00 74.94 186 LEU A N 1
ATOM 1417 C CA . LEU A 1 186 ? -15.608 0.299 22.215 1.00 74.94 186 LEU A CA 1
ATOM 1418 C C . LEU A 1 186 ? -15.435 0.592 23.708 1.00 74.94 186 LEU A C 1
ATOM 1420 O O . LEU A 1 186 ? -16.361 0.368 24.480 1.00 74.94 186 LEU A O 1
ATOM 1424 N N . ALA A 1 187 ? -14.299 1.157 24.123 1.00 75.00 187 ALA A N 1
ATOM 1425 C CA . ALA A 1 187 ? -14.062 1.532 25.514 1.00 75.00 187 ALA A CA 1
ATOM 1426 C C . ALA A 1 187 ? -15.084 2.565 26.014 1.00 75.00 187 ALA A C 1
ATOM 1428 O O . ALA A 1 187 ? -15.582 2.441 27.133 1.00 75.00 187 ALA A O 1
ATOM 1429 N N . ALA A 1 188 ? -15.439 3.556 25.189 1.00 76.06 188 ALA A N 1
ATOM 1430 C CA . ALA A 1 188 ? -16.468 4.539 25.522 1.00 76.06 188 ALA A CA 1
ATOM 1431 C C . ALA A 1 188 ? -17.871 3.908 25.627 1.00 76.06 188 ALA A C 1
ATOM 1433 O O . ALA A 1 188 ? -18.604 4.208 26.573 1.00 76.06 188 ALA A O 1
ATOM 1434 N N . GLY A 1 189 ? -18.230 3.008 24.704 1.00 80.50 189 GLY A N 1
ATOM 1435 C CA . GLY A 1 189 ? -19.492 2.262 24.743 1.00 80.50 189 GLY A CA 1
ATOM 1436 C C . GLY A 1 189 ? -19.595 1.366 25.979 1.00 80.50 189 GLY A C 1
ATOM 1437 O O . GLY A 1 189 ? -20.549 1.470 26.748 1.00 80.50 189 GLY A O 1
ATOM 1438 N N . VAL A 1 190 ? -18.552 0.579 26.247 1.00 83.31 190 VAL A N 1
ATOM 1439 C CA . VAL A 1 190 ? -18.456 -0.297 27.422 1.00 83.31 190 VAL A CA 1
ATOM 1440 C C . VAL A 1 190 ? -18.505 0.507 28.720 1.00 83.31 190 VAL A C 1
ATOM 1442 O O . VAL A 1 190 ? -19.205 0.121 29.653 1.00 83.31 190 VAL A O 1
ATOM 1445 N N . ALA A 1 191 ? -17.828 1.658 28.793 1.00 81.19 191 ALA A N 1
ATOM 1446 C CA . ALA A 1 191 ? -17.921 2.537 29.956 1.00 81.19 191 ALA A CA 1
ATOM 1447 C C . ALA A 1 191 ? -19.367 2.993 30.201 1.00 81.19 191 ALA A C 1
ATOM 1449 O O . ALA A 1 191 ? -19.843 2.963 31.339 1.00 81.19 191 ALA A O 1
ATOM 1450 N N . HIS A 1 192 ? -20.096 3.366 29.147 1.00 83.88 192 HIS A N 1
ATOM 1451 C CA . HIS A 1 192 ? -21.503 3.735 29.268 1.00 83.88 192 HIS A CA 1
ATOM 1452 C C . HIS A 1 192 ? -22.370 2.548 29.726 1.00 83.88 192 HIS A C 1
ATOM 1454 O O . HIS A 1 192 ? -23.249 2.703 30.580 1.00 83.88 192 HIS A O 1
ATOM 1460 N N . GLU A 1 193 ? -22.120 1.354 29.205 1.00 86.06 193 GLU A N 1
ATOM 1461 C CA . GLU A 1 193 ? -22.880 0.153 29.547 1.00 86.06 193 GLU A CA 1
ATOM 1462 C C . GLU A 1 193 ? -22.577 -0.410 30.931 1.00 86.06 193 GLU A C 1
ATOM 1464 O O . GLU A 1 193 ? -23.462 -1.025 31.520 1.00 86.06 193 GLU A O 1
ATOM 1469 N N . ILE A 1 194 ? -21.380 -0.174 31.474 1.00 87.88 194 ILE A N 1
ATOM 1470 C CA . ILE A 1 194 ? -21.027 -0.464 32.872 1.00 87.88 194 ILE A CA 1
ATOM 1471 C C . ILE A 1 194 ? -21.680 0.556 33.809 1.00 87.88 194 ILE A C 1
ATOM 1473 O O . ILE A 1 194 ? -22.213 0.192 34.861 1.00 87.88 194 ILE A O 1
ATOM 1477 N N . ASN A 1 195 ? -21.668 1.837 33.431 1.00 88.44 195 ASN A N 1
ATOM 1478 C CA . ASN A 1 195 ? -22.223 2.905 34.260 1.00 88.44 195 ASN A CA 1
ATOM 1479 C C . ASN A 1 195 ? -23.733 2.748 34.480 1.00 88.44 195 ASN A C 1
ATOM 1481 O O . ASN A 1 195 ? -24.221 3.029 35.574 1.00 88.44 195 ASN A O 1
ATOM 1485 N N . ASN A 1 196 ? -24.467 2.250 33.483 1.00 88.75 196 ASN A N 1
ATOM 1486 C CA . ASN A 1 196 ? -25.912 2.034 33.579 1.00 88.75 196 ASN A CA 1
ATOM 1487 C C . ASN A 1 196 ? -26.318 1.108 34.754 1.00 88.75 196 ASN A C 1
ATOM 1489 O O . ASN A 1 196 ? -26.993 1.582 35.668 1.00 88.75 196 ASN A O 1
ATOM 1493 N N . PRO A 1 197 ? -25.925 -0.181 34.810 1.00 92.19 197 PRO A N 1
ATOM 1494 C CA . PRO A 1 197 ? -26.250 -1.072 35.923 1.00 92.19 197 PRO A CA 1
ATOM 1495 C C . PRO A 1 197 ? -25.676 -0.584 37.256 1.00 92.19 197 PRO A C 1
ATOM 1497 O O . PRO A 1 197 ? -26.344 -0.732 38.277 1.00 92.19 197 PRO A O 1
ATOM 1500 N N . LEU A 1 198 ? -24.498 0.055 37.267 1.00 92.56 198 LEU A N 1
ATOM 1501 C CA . LEU A 1 198 ? -23.941 0.648 38.488 1.00 92.56 198 LEU A CA 1
ATOM 1502 C C . LEU A 1 198 ? -24.832 1.751 39.069 1.00 92.56 198 LEU A C 1
ATOM 1504 O O . LEU A 1 198 ? -24.972 1.835 40.292 1.00 92.56 198 LEU A O 1
ATOM 1508 N N . ALA A 1 199 ? -25.458 2.573 38.223 1.00 91.94 199 ALA A N 1
ATOM 1509 C CA . ALA A 1 199 ? -26.378 3.613 38.671 1.00 91.94 199 ALA A CA 1
ATOM 1510 C C . ALA A 1 199 ? -27.608 3.013 39.376 1.00 91.94 199 ALA A C 1
ATOM 1512 O O . ALA A 1 199 ? -27.958 3.453 40.475 1.00 91.94 199 ALA A O 1
ATOM 1513 N N . PHE A 1 200 ? -28.215 1.967 38.802 1.00 90.06 200 PHE A N 1
ATOM 1514 C CA . PHE A 1 200 ? -29.352 1.270 39.420 1.00 90.06 200 PHE A CA 1
ATOM 1515 C C . PHE A 1 200 ? -28.947 0.541 40.709 1.00 90.06 200 PHE A C 1
ATOM 1517 O O . PHE A 1 200 ? -29.622 0.689 41.723 1.00 90.06 200 PHE A O 1
ATOM 1524 N N . VAL A 1 201 ? -27.807 -0.162 40.716 1.00 95.56 201 VAL A N 1
ATOM 1525 C CA . VAL A 1 201 ? -27.234 -0.804 41.917 1.00 95.56 201 VAL A CA 1
ATOM 1526 C C . VAL A 1 201 ? -27.050 0.215 43.040 1.00 95.56 201 VAL A C 1
ATOM 1528 O O . VAL A 1 201 ? -27.484 -0.009 44.167 1.00 95.56 201 VAL A O 1
ATOM 1531 N N . THR A 1 202 ? -26.452 1.366 42.731 1.00 95.25 202 THR A N 1
ATOM 1532 C CA . THR A 1 202 ? -26.201 2.421 43.720 1.00 95.25 202 THR A CA 1
ATOM 1533 C C . THR A 1 202 ? -27.509 2.991 44.266 1.00 95.25 202 THR A C 1
ATOM 1535 O O . THR A 1 202 ? -27.652 3.149 45.479 1.00 95.25 202 THR A O 1
ATOM 1538 N N . SER A 1 203 ? -28.483 3.262 43.394 1.00 96.12 203 SER A N 1
ATOM 1539 C CA . SER A 1 203 ? -29.799 3.769 43.794 1.00 96.12 203 SER A CA 1
ATOM 1540 C C . SER A 1 203 ? -30.559 2.772 44.679 1.00 96.12 203 SER A C 1
ATOM 1542 O O . SER A 1 203 ? -31.077 3.140 45.739 1.00 96.12 203 SER A O 1
ATOM 1544 N N . ASN A 1 204 ? -30.551 1.491 44.305 1.00 95.94 204 ASN A N 1
ATOM 1545 C CA . ASN A 1 204 ? -31.204 0.426 45.059 1.00 95.94 204 ASN A CA 1
ATOM 1546 C C . ASN A 1 204 ? -30.564 0.245 46.438 1.00 95.94 204 ASN A C 1
ATOM 1548 O O . ASN A 1 204 ? -31.276 0.184 47.440 1.00 95.94 204 ASN A O 1
ATOM 1552 N N . LEU A 1 205 ? -29.230 0.249 46.524 1.00 96.00 205 LEU A N 1
ATOM 1553 C CA . LEU A 1 205 ? -28.509 0.165 47.797 1.00 96.00 205 LEU A CA 1
ATOM 1554 C C . LEU A 1 205 ? -28.777 1.374 48.706 1.00 96.00 205 LEU A C 1
ATOM 1556 O O . LEU A 1 205 ? -28.919 1.209 49.919 1.00 96.00 205 LEU A O 1
ATOM 1560 N N . GLN A 1 206 ? -28.902 2.584 48.151 1.00 96.69 206 GLN A N 1
ATOM 1561 C CA . GLN A 1 206 ? -29.288 3.771 48.923 1.00 96.69 206 GLN A CA 1
ATOM 1562 C C . GLN A 1 206 ? -30.705 3.648 49.501 1.00 96.69 206 GLN A C 1
ATOM 1564 O O . GLN A 1 206 ? -30.946 4.061 50.639 1.00 96.69 206 GLN A O 1
ATOM 1569 N N . THR A 1 207 ? -31.642 3.077 48.745 1.00 95.81 207 THR A N 1
ATOM 1570 C CA . THR A 1 207 ? -33.010 2.824 49.216 1.00 95.81 207 THR A CA 1
ATOM 1571 C C . THR A 1 207 ? -33.040 1.717 50.267 1.00 95.81 207 THR A C 1
ATOM 1573 O O . THR A 1 207 ? -33.602 1.921 51.344 1.00 95.81 207 THR A O 1
ATOM 1576 N N . LEU A 1 208 ? -32.339 0.605 50.028 1.00 95.94 208 LEU A N 1
ATOM 1577 C CA . LEU A 1 208 ? -32.177 -0.478 51.000 1.00 95.94 208 LEU A CA 1
ATOM 1578 C C . LEU A 1 208 ? -31.561 0.023 52.306 1.00 95.94 208 LEU A C 1
ATOM 1580 O O . LEU A 1 208 ? -32.033 -0.353 53.372 1.00 95.94 208 LEU A O 1
ATOM 1584 N N . LYS A 1 209 ? -30.586 0.940 52.257 1.00 96.00 209 LYS A N 1
ATOM 1585 C CA . LYS A 1 209 ? -30.046 1.570 53.468 1.00 96.00 209 LYS A CA 1
ATOM 1586 C C . LYS A 1 209 ? -31.147 2.259 54.284 1.00 96.00 209 LYS A C 1
ATOM 1588 O O . LYS A 1 209 ? -31.235 2.042 55.489 1.00 96.00 209 LYS A O 1
ATOM 1593 N N . LYS A 1 210 ? -32.010 3.054 53.639 1.00 95.25 210 LYS A N 1
ATOM 1594 C CA . LYS A 1 210 ? -33.143 3.719 54.315 1.00 95.25 210 LYS A CA 1
ATOM 1595 C C . LYS A 1 210 ? -34.120 2.702 54.910 1.00 95.25 210 LYS A C 1
ATOM 1597 O O . LYS A 1 210 ? -34.700 2.959 55.962 1.00 95.25 210 LYS A O 1
ATOM 1602 N N . TYR A 1 211 ? -34.322 1.568 54.243 1.00 95.19 211 TYR A N 1
ATOM 1603 C CA . TYR A 1 211 ? -35.179 0.486 54.730 1.00 95.19 211 TYR A CA 1
ATOM 1604 C C . TYR A 1 211 ? -34.580 -0.190 55.957 1.00 95.19 211 TYR A C 1
ATOM 1606 O O . TYR A 1 211 ? -35.270 -0.332 56.965 1.00 95.19 211 TYR A O 1
ATOM 1614 N N . THR A 1 212 ? -33.287 -0.503 55.919 1.00 94.69 212 THR A N 1
ATOM 1615 C CA . THR A 1 212 ? -32.541 -1.030 57.063 1.00 94.69 212 THR A CA 1
ATOM 1616 C C . THR A 1 212 ? -32.612 -0.084 58.260 1.00 94.69 212 THR A C 1
ATOM 1618 O O . THR A 1 212 ? -32.916 -0.541 59.357 1.00 94.69 212 THR A O 1
ATOM 1621 N N . ASP A 1 213 ? -32.442 1.228 58.061 1.00 94.56 213 ASP A N 1
ATOM 1622 C CA . ASP A 1 213 ? -32.549 2.223 59.140 1.00 94.56 213 ASP A CA 1
ATOM 1623 C C . ASP A 1 213 ? -33.943 2.179 59.818 1.00 94.56 213 ASP A C 1
ATOM 1625 O O . ASP A 1 213 ? -34.051 2.233 61.044 1.00 94.56 213 ASP A O 1
ATOM 1629 N N . ARG A 1 214 ? -35.024 1.994 59.042 1.00 94.44 214 ARG A N 1
ATOM 1630 C CA . ARG A 1 214 ? -36.397 1.846 59.571 1.00 94.44 214 ARG A CA 1
ATOM 1631 C C . ARG A 1 214 ? -36.631 0.509 60.275 1.00 94.44 214 ARG A C 1
ATOM 1633 O O . ARG A 1 214 ? -37.319 0.472 61.295 1.00 94.44 214 ARG A O 1
ATOM 1640 N N . PHE A 1 215 ? -36.072 -0.583 59.751 1.00 93.31 215 PHE A N 1
ATOM 1641 C CA . PHE A 1 215 ? -36.137 -1.891 60.407 1.00 93.31 215 PHE A CA 1
ATOM 1642 C C . PHE A 1 215 ? -35.395 -1.883 61.747 1.00 93.31 215 PHE A C 1
ATOM 1644 O O . PHE A 1 215 ? -35.901 -2.410 62.735 1.00 93.31 215 PHE A O 1
ATOM 1651 N N . LEU A 1 216 ? -34.230 -1.239 61.811 1.00 93.94 216 LEU A N 1
ATOM 1652 C CA . LEU A 1 216 ? -33.481 -1.092 63.056 1.00 93.94 216 LEU A CA 1
ATOM 1653 C C . LEU A 1 216 ? -34.242 -0.238 64.084 1.00 93.94 216 LEU A C 1
ATOM 1655 O O . LEU A 1 216 ? -34.263 -0.604 65.257 1.00 93.94 216 LEU A O 1
ATOM 1659 N N . ASP A 1 217 ? -34.930 0.833 63.665 1.00 93.50 217 ASP A N 1
ATOM 1660 C CA . ASP A 1 217 ? -35.752 1.657 64.568 1.00 93.50 217 ASP A CA 1
ATOM 1661 C C . ASP A 1 217 ? -36.902 0.859 65.211 1.00 93.50 217 ASP A C 1
ATOM 1663 O O . ASP A 1 217 ? -37.095 0.917 66.430 1.00 93.50 217 ASP A O 1
ATOM 1667 N N . ILE A 1 218 ? -37.641 0.054 64.434 1.00 91.75 218 ILE A N 1
ATOM 1668 C CA . ILE A 1 218 ? -38.723 -0.764 65.005 1.00 91.75 218 ILE A CA 1
ATOM 1669 C C . ILE A 1 218 ? -38.182 -1.886 65.905 1.00 91.75 218 ILE A C 1
ATOM 1671 O O . ILE A 1 218 ? -38.756 -2.133 66.964 1.00 91.75 218 ILE A O 1
ATOM 1675 N N . ILE A 1 219 ? -37.062 -2.528 65.546 1.00 91.69 219 ILE A N 1
ATOM 1676 C CA . ILE A 1 219 ? -36.424 -3.564 66.378 1.00 91.69 219 ILE A CA 1
ATOM 1677 C C . ILE A 1 219 ? -35.982 -2.967 67.719 1.00 91.69 219 ILE A C 1
ATOM 1679 O O . ILE A 1 219 ? -36.295 -3.528 68.769 1.00 91.69 219 ILE A O 1
ATOM 1683 N N . ALA A 1 220 ? -35.342 -1.795 67.703 1.00 91.19 220 ALA A N 1
ATOM 1684 C CA . ALA A 1 220 ? -34.922 -1.095 68.915 1.00 91.19 220 ALA A CA 1
ATOM 1685 C C . ALA A 1 220 ? -36.110 -0.669 69.797 1.00 91.19 220 ALA A C 1
ATOM 1687 O O . ALA A 1 220 ? -35.986 -0.582 71.021 1.00 91.19 220 ALA A O 1
ATOM 1688 N N . ARG A 1 221 ? -37.273 -0.379 69.200 1.00 88.94 221 ARG A N 1
ATOM 1689 C CA . ARG A 1 221 ? -38.511 -0.107 69.948 1.00 88.94 221 ARG A CA 1
ATOM 1690 C C . ARG A 1 221 ? -39.105 -1.368 70.558 1.00 88.94 221 ARG A C 1
ATOM 1692 O O . ARG A 1 221 ? -39.496 -1.319 71.719 1.00 88.94 221 ARG A O 1
ATOM 1699 N N . TYR A 1 222 ? -39.128 -2.485 69.829 1.00 89.19 222 TYR A N 1
ATOM 1700 C CA . TYR A 1 222 ? -39.544 -3.769 70.398 1.00 89.19 222 TYR A CA 1
ATOM 1701 C C . TYR A 1 222 ? -38.670 -4.144 71.597 1.00 89.19 222 TYR A C 1
ATOM 1703 O O . TYR A 1 222 ? -39.208 -4.439 72.659 1.00 89.19 222 TYR A O 1
ATOM 1711 N N . GLN A 1 223 ? -37.343 -4.068 71.458 1.00 87.44 223 GLN A N 1
ATOM 1712 C CA . GLN A 1 223 ? -36.399 -4.383 72.538 1.00 87.44 223 GLN A CA 1
ATOM 1713 C C . GLN A 1 223 ? -36.685 -3.575 73.811 1.00 87.44 223 GLN A C 1
ATOM 1715 O O . GLN A 1 223 ? -36.840 -4.167 74.875 1.00 87.44 223 GLN A O 1
ATOM 1720 N N . ARG A 1 224 ? -36.889 -2.255 73.690 1.00 86.62 224 ARG A N 1
ATOM 1721 C CA . ARG A 1 224 ? -37.235 -1.386 74.829 1.00 86.62 224 ARG A CA 1
ATOM 1722 C C . ARG A 1 224 ? -38.530 -1.785 75.541 1.00 86.62 224 ARG A C 1
ATOM 1724 O O . ARG A 1 224 ? -38.590 -1.718 76.763 1.00 86.62 224 ARG A O 1
ATOM 1731 N N . VAL A 1 225 ? -39.559 -2.192 74.797 1.00 86.56 225 VAL A N 1
ATOM 1732 C CA . VAL A 1 225 ? -40.838 -2.631 75.385 1.00 86.56 225 VAL A CA 1
ATOM 1733 C C . VAL A 1 225 ? -40.671 -3.966 76.120 1.00 86.56 225 VAL A C 1
ATOM 1735 O O . VAL A 1 225 ? -41.181 -4.129 77.224 1.00 86.56 225 VAL A O 1
ATOM 1738 N N . PHE A 1 226 ? -39.916 -4.913 75.554 1.00 81.38 226 PHE A N 1
ATOM 1739 C CA . PHE A 1 226 ? -39.684 -6.216 76.187 1.00 81.38 226 PHE A CA 1
ATOM 1740 C C . PHE A 1 226 ? -38.760 -6.145 77.414 1.00 81.38 226 PHE A C 1
ATOM 1742 O O . PHE A 1 226 ? -38.983 -6.879 78.375 1.00 81.38 226 PHE A O 1
ATOM 1749 N N . GLU A 1 227 ? -37.774 -5.244 77.427 1.00 83.12 227 GLU A N 1
ATOM 1750 C CA . GLU A 1 227 ? -36.918 -4.981 78.598 1.00 83.12 227 GLU A CA 1
ATOM 1751 C C . GLU A 1 227 ? -37.695 -4.353 79.770 1.00 83.12 227 GLU A C 1
ATOM 1753 O O . GLU A 1 227 ? -37.326 -4.541 80.928 1.00 83.12 227 GLU A O 1
ATOM 1758 N N . GLY A 1 228 ? -38.811 -3.670 79.490 1.00 72.69 228 GLY A N 1
ATOM 1759 C CA . GLY A 1 228 ? -39.688 -3.035 80.480 1.00 72.69 228 GLY A CA 1
ATOM 1760 C C . GLY A 1 228 ? -40.564 -3.985 81.312 1.00 72.69 228 GLY A C 1
ATOM 1761 O O . GLY A 1 228 ? -41.361 -3.515 82.120 1.00 72.69 228 GLY A O 1
ATOM 1762 N N . GLY A 1 229 ? -40.432 -5.306 81.149 1.00 69.81 229 GLY A N 1
ATOM 1763 C CA . GLY A 1 229 ? -41.098 -6.296 82.008 1.00 69.81 229 GLY A CA 1
ATOM 1764 C C . GLY A 1 229 ? -42.498 -6.739 81.563 1.00 69.81 229 GLY A C 1
ATOM 1765 O O . GLY A 1 229 ? -43.191 -7.409 82.328 1.00 69.81 229 GLY A O 1
ATOM 1766 N N . GLY A 1 230 ? -42.921 -6.421 80.337 1.00 67.25 230 GLY A N 1
ATOM 1767 C CA . GLY A 1 230 ? -44.164 -6.932 79.754 1.00 67.25 230 GLY A CA 1
ATOM 1768 C C . GLY A 1 230 ? -44.743 -6.017 78.679 1.00 67.25 230 GLY A C 1
ATOM 1769 O O . GLY A 1 230 ? -44.310 -4.887 78.511 1.00 67.25 230 GLY A O 1
ATOM 1770 N N . VAL A 1 231 ? -45.739 -6.514 77.942 1.00 77.81 231 VAL A N 1
ATOM 1771 C CA . VAL A 1 231 ? -46.385 -5.758 76.860 1.00 77.81 231 VAL A CA 1
ATOM 1772 C C . VAL A 1 231 ? -47.757 -5.264 77.328 1.00 77.81 231 VAL A C 1
ATOM 1774 O O . VAL A 1 231 ? -48.737 -6.025 77.308 1.00 77.81 231 VAL A O 1
ATOM 1777 N N . ALA A 1 232 ? -47.851 -3.996 77.743 1.00 82.19 232 ALA A N 1
ATOM 1778 C CA . ALA A 1 232 ? -49.136 -3.383 78.066 1.00 82.19 232 ALA A CA 1
ATOM 1779 C C . ALA A 1 232 ? -49.964 -3.159 76.789 1.00 82.19 232 ALA A C 1
ATOM 1781 O O . ALA A 1 232 ? -49.448 -3.149 75.670 1.00 82.19 232 ALA A O 1
ATOM 1782 N N . GLN A 1 233 ? -51.281 -2.984 76.930 1.00 81.25 233 GLN A N 1
ATOM 1783 C CA . GLN A 1 233 ? -52.155 -2.729 75.775 1.00 81.25 233 GLN A CA 1
ATOM 1784 C C . GLN A 1 233 ? -51.750 -1.448 75.024 1.00 81.25 233 GLN A C 1
ATOM 1786 O O . GLN A 1 233 ? -51.788 -1.411 73.797 1.00 81.25 233 GLN A O 1
ATOM 1791 N N . GLN A 1 234 ? -51.294 -0.440 75.767 1.00 82.75 234 GLN A N 1
ATOM 1792 C CA . GLN A 1 234 ? -50.843 0.842 75.235 1.00 82.75 234 GLN A CA 1
ATOM 1793 C C . GLN A 1 234 ? -49.552 0.705 74.409 1.00 82.75 234 GLN A C 1
ATOM 1795 O O . GLN A 1 234 ? -49.476 1.254 73.313 1.00 82.75 234 GLN A O 1
ATOM 1800 N N . ASP A 1 235 ? -48.606 -0.138 74.845 1.00 84.75 235 ASP A N 1
ATOM 1801 C CA . ASP A 1 235 ? -47.383 -0.432 74.083 1.00 84.75 235 ASP A CA 1
ATOM 1802 C C . ASP A 1 235 ? -47.691 -1.128 72.751 1.00 84.75 235 ASP A C 1
ATOM 1804 O O . ASP A 1 235 ? -47.058 -0.841 71.734 1.00 84.75 235 ASP A O 1
ATOM 1808 N N . ARG A 1 236 ? -48.690 -2.028 72.721 1.00 84.31 236 ARG A N 1
ATOM 1809 C CA . ARG A 1 236 ? -49.123 -2.687 71.472 1.00 84.31 236 ARG A CA 1
ATOM 1810 C C . ARG A 1 236 ? -49.692 -1.688 70.478 1.00 84.31 236 ARG A C 1
ATOM 1812 O O . ARG A 1 236 ? -49.397 -1.783 69.287 1.00 84.31 236 ARG A O 1
ATOM 1819 N N . ASP A 1 237 ? -50.508 -0.754 70.955 1.00 86.62 237 ASP A N 1
ATOM 1820 C CA . ASP A 1 237 ? -51.116 0.263 70.103 1.00 86.62 237 ASP A CA 1
ATOM 1821 C C . ASP A 1 237 ? -50.077 1.248 69.558 1.00 86.62 237 ASP A C 1
ATOM 1823 O O . ASP A 1 237 ? -50.124 1.580 68.370 1.00 86.62 237 ASP A O 1
ATOM 1827 N N . ASP A 1 238 ? -49.102 1.650 70.373 1.00 87.69 238 ASP A N 1
ATOM 1828 C CA . ASP A 1 238 ? -48.012 2.530 69.946 1.00 87.69 238 ASP A CA 1
ATOM 1829 C C . ASP A 1 238 ? -47.063 1.835 68.958 1.00 87.69 238 ASP A C 1
ATOM 1831 O O . ASP A 1 238 ? -46.699 2.420 67.933 1.00 87.69 238 ASP A O 1
ATOM 1835 N N . LEU A 1 239 ? -46.724 0.560 69.189 1.00 88.56 239 LEU A N 1
ATOM 1836 C CA . LEU A 1 239 ? -45.945 -0.252 68.247 1.00 88.56 239 LEU A CA 1
ATOM 1837 C C . LEU A 1 239 ? -46.679 -0.446 66.915 1.00 88.56 239 LEU A C 1
ATOM 1839 O O . LEU A 1 239 ? -46.055 -0.346 65.856 1.00 88.56 239 LEU A O 1
ATOM 1843 N N . ARG A 1 240 ? -47.998 -0.676 66.946 1.00 88.81 240 ARG A N 1
ATOM 1844 C CA . ARG A 1 240 ? -48.824 -0.803 65.736 1.00 88.81 240 ARG A CA 1
ATOM 1845 C C . ARG A 1 240 ? -48.838 0.494 64.928 1.00 88.81 240 ARG A C 1
ATOM 1847 O O . ARG A 1 240 ? -48.525 0.462 63.740 1.00 88.81 240 ARG A O 1
ATOM 1854 N N . LYS A 1 241 ? -49.118 1.633 65.570 1.00 90.62 241 LYS A N 1
ATOM 1855 C CA . LYS A 1 241 ? -49.096 2.952 64.910 1.00 90.62 241 LYS A CA 1
ATOM 1856 C C . LYS A 1 241 ? -47.724 3.268 64.319 1.00 90.62 241 LYS A C 1
ATOM 1858 O O . LYS A 1 241 ? -47.632 3.814 63.222 1.00 90.62 241 LYS A O 1
ATOM 1863 N N . HIS A 1 242 ? -46.651 2.912 65.026 1.00 91.31 242 HIS A N 1
ATOM 1864 C CA . HIS A 1 242 ? -45.287 3.141 64.550 1.00 91.31 242 HIS A CA 1
ATOM 1865 C C . HIS A 1 242 ? -44.907 2.222 63.380 1.00 91.31 242 HIS A C 1
ATOM 1867 O O . HIS A 1 242 ? -44.279 2.661 62.421 1.00 91.31 242 HIS A O 1
ATOM 1873 N N . ARG A 1 243 ? -45.345 0.957 63.395 1.00 91.12 243 ARG A N 1
ATOM 1874 C CA . ARG A 1 243 ? -45.213 0.044 62.247 1.00 91.12 243 ARG A CA 1
ATOM 1875 C C . ARG A 1 243 ? -45.906 0.596 60.998 1.00 91.12 243 ARG A C 1
ATOM 1877 O O . ARG A 1 243 ? -45.329 0.543 59.910 1.00 91.12 243 ARG A O 1
ATOM 1884 N N . GLU A 1 244 ? -47.119 1.123 61.154 1.00 91.50 244 GLU A N 1
ATOM 1885 C CA . GLU A 1 244 ? -47.889 1.729 60.062 1.00 91.50 244 GLU A CA 1
ATOM 1886 C C . GLU A 1 244 ? -47.228 3.012 59.538 1.00 91.50 244 GLU A C 1
ATOM 1888 O O . GLU A 1 244 ? -47.103 3.181 58.323 1.00 91.50 244 GLU A O 1
ATOM 1893 N N . SER A 1 245 ? -46.731 3.885 60.425 1.00 92.62 245 SER A N 1
ATOM 1894 C CA . SER A 1 245 ? -46.056 5.133 60.032 1.00 92.62 245 SER A CA 1
ATOM 1895 C C . SER A 1 245 ? -44.776 4.875 59.228 1.00 92.62 245 SER A C 1
ATOM 1897 O O . SER A 1 245 ? -44.496 5.573 58.250 1.00 92.62 245 SER A O 1
ATOM 1899 N N . LEU A 1 246 ? -44.035 3.821 59.579 1.00 91.06 246 LEU A N 1
ATOM 1900 C CA . LEU A 1 246 ? -42.851 3.368 58.851 1.00 91.06 246 LEU A CA 1
ATOM 1901 C C . LEU A 1 246 ? -43.184 2.634 57.544 1.00 91.06 246 LEU A C 1
ATOM 1903 O O . LEU A 1 246 ? -42.296 2.494 56.698 1.00 91.06 246 LEU A O 1
ATOM 1907 N N . ARG A 1 247 ? -44.443 2.206 57.359 1.00 93.00 247 ARG A N 1
ATOM 1908 C CA . ARG A 1 247 ? -44.932 1.387 56.236 1.00 93.00 247 ARG A CA 1
ATOM 1909 C C . ARG A 1 247 ? -44.146 0.083 56.063 1.00 93.00 247 ARG A C 1
ATOM 1911 O O . ARG A 1 247 ? -43.751 -0.265 54.951 1.00 93.00 247 ARG A O 1
ATOM 1918 N N . LEU A 1 248 ? -43.907 -0.636 57.162 1.00 89.06 248 LEU A N 1
ATOM 1919 C CA . LEU A 1 248 ? -43.026 -1.813 57.161 1.00 89.06 248 LEU A CA 1
ATOM 1920 C C . LEU A 1 248 ? -43.470 -2.920 56.196 1.00 89.06 248 LEU A C 1
ATOM 1922 O O . LEU A 1 248 ? -42.611 -3.571 55.609 1.00 89.06 248 LEU A O 1
ATOM 1926 N N . ASP A 1 249 ? -44.773 -3.107 55.979 1.00 87.81 249 ASP A N 1
ATOM 1927 C CA . ASP A 1 249 ? -45.291 -4.127 55.055 1.00 87.81 249 ASP A CA 1
ATOM 1928 C C . ASP A 1 249 ? -44.913 -3.825 53.596 1.00 87.81 249 ASP A C 1
ATOM 1930 O O . ASP A 1 249 ? -44.444 -4.705 52.877 1.00 87.81 249 ASP A O 1
ATOM 1934 N N . ALA A 1 250 ? -45.018 -2.557 53.187 1.00 88.56 250 ALA A N 1
ATOM 1935 C CA . ALA A 1 250 ? -44.620 -2.116 51.851 1.00 88.56 250 ALA A CA 1
ATOM 1936 C C . ALA A 1 250 ? -43.101 -2.220 51.647 1.00 88.56 250 ALA A C 1
ATOM 1938 O O . ALA A 1 250 ? -42.646 -2.677 50.605 1.00 88.56 250 ALA A O 1
ATOM 1939 N N . ILE A 1 251 ? -42.319 -1.845 52.663 1.00 93.12 251 ILE A N 1
ATOM 1940 C CA . ILE A 1 251 ? -40.855 -1.955 52.630 1.00 93.12 251 ILE A CA 1
ATOM 1941 C C . ILE A 1 251 ? -40.410 -3.416 52.534 1.00 93.12 251 ILE A C 1
ATOM 1943 O O . ILE A 1 251 ? -39.486 -3.729 51.792 1.00 93.12 251 ILE A O 1
ATOM 1947 N N . SER A 1 252 ? -41.053 -4.309 53.288 1.00 88.25 252 SER A N 1
ATOM 1948 C CA . SER A 1 252 ? -40.711 -5.736 53.297 1.00 88.25 252 SER A CA 1
ATOM 1949 C C . SER A 1 252 ? -40.979 -6.385 51.940 1.00 88.25 252 SER A C 1
ATOM 1951 O O . SER A 1 252 ? -40.195 -7.226 51.509 1.00 88.25 252 SER A O 1
ATOM 1953 N N . ALA A 1 253 ? -42.050 -5.967 51.258 1.00 87.88 253 ALA A N 1
ATOM 1954 C CA . ALA A 1 253 ? -42.355 -6.413 49.904 1.00 87.88 253 ALA A CA 1
ATOM 1955 C C . ALA A 1 253 ? -41.339 -5.884 48.872 1.00 87.88 253 ALA A C 1
ATOM 1957 O O . ALA A 1 253 ? -40.854 -6.657 48.052 1.00 87.88 253 ALA A O 1
ATOM 1958 N N . ASP A 1 254 ? -40.968 -4.601 48.946 1.00 93.56 254 ASP A N 1
ATOM 1959 C CA . ASP A 1 254 ? -40.074 -3.955 47.970 1.00 93.56 254 ASP A CA 1
ATOM 1960 C C . ASP A 1 254 ? -38.590 -4.334 48.151 1.00 93.56 254 ASP A C 1
ATOM 1962 O O . ASP A 1 254 ? -37.829 -4.442 47.190 1.00 93.56 254 ASP A O 1
ATOM 1966 N N . ALA A 1 255 ? -38.153 -4.608 49.386 1.00 91.94 255 ALA A N 1
ATOM 1967 C CA . ALA A 1 255 ? -36.756 -4.927 49.687 1.00 91.94 255 ALA A CA 1
ATOM 1968 C C . ALA A 1 255 ? -36.239 -6.162 48.924 1.00 91.94 255 ALA A C 1
ATOM 1970 O O . ALA A 1 255 ? -35.078 -6.185 48.508 1.00 91.94 255 ALA A O 1
ATOM 1971 N N . GLY A 1 256 ? -37.092 -7.173 48.723 1.00 90.62 256 GLY A N 1
ATOM 1972 C CA . GLY A 1 256 ? -36.743 -8.364 47.944 1.00 90.62 256 GLY A CA 1
ATOM 1973 C C . GLY A 1 256 ? -36.478 -8.042 46.472 1.00 90.62 256 GLY A C 1
ATOM 1974 O O . GLY A 1 256 ? -35.501 -8.529 45.896 1.00 90.62 256 GLY A O 1
ATOM 1975 N N . ASP A 1 257 ? -37.295 -7.168 45.886 1.00 92.44 257 ASP A N 1
ATOM 1976 C CA . ASP A 1 257 ? -37.165 -6.744 44.493 1.00 92.44 257 ASP A CA 1
ATOM 1977 C C . ASP A 1 257 ? -35.909 -5.900 44.279 1.00 92.44 257 ASP A C 1
ATOM 1979 O O . ASP A 1 257 ? -35.136 -6.178 43.358 1.00 92.44 257 ASP A O 1
ATOM 1983 N N . LEU A 1 258 ? -35.639 -4.950 45.178 1.00 94.12 258 LEU A N 1
ATOM 1984 C CA . LEU A 1 258 ? -34.422 -4.137 45.138 1.00 94.12 258 LEU A CA 1
ATOM 1985 C C . LEU A 1 258 ? -33.154 -4.991 45.247 1.00 94.12 258 LEU A C 1
ATOM 1987 O O . LEU A 1 258 ? -32.196 -4.765 44.502 1.00 94.12 258 LEU A O 1
ATOM 1991 N N . LEU A 1 259 ? -33.127 -5.983 46.145 1.00 92.94 259 LEU A N 1
ATOM 1992 C CA . LEU A 1 259 ? -31.986 -6.896 46.297 1.00 92.94 259 LEU A CA 1
ATOM 1993 C C . LEU A 1 259 ? -31.763 -7.739 45.041 1.00 92.94 259 LEU A C 1
ATOM 1995 O O . LEU A 1 259 ? -30.632 -7.833 44.563 1.00 92.94 259 LEU A O 1
ATOM 1999 N N . ARG A 1 260 ? -32.834 -8.306 44.476 1.00 92.69 260 ARG A N 1
ATOM 2000 C CA . ARG A 1 260 ? -32.770 -9.081 43.232 1.00 92.69 260 ARG A CA 1
ATOM 2001 C C . ARG A 1 260 ? -32.231 -8.241 42.072 1.00 92.69 260 ARG A C 1
ATOM 2003 O O . ARG A 1 260 ? -31.259 -8.645 41.443 1.00 92.69 260 ARG A O 1
ATOM 2010 N N . GLN A 1 261 ? -32.782 -7.048 41.849 1.00 92.38 261 GLN A N 1
ATOM 2011 C CA . GLN A 1 261 ? -32.308 -6.132 40.803 1.00 92.38 261 GLN A CA 1
ATOM 2012 C C . GLN A 1 261 ? -30.847 -5.713 41.008 1.00 92.38 261 GLN A C 1
ATOM 2014 O O . GLN A 1 261 ? -30.094 -5.563 40.049 1.00 92.38 261 GLN A O 1
ATOM 2019 N N . THR A 1 262 ? -30.426 -5.536 42.263 1.00 94.94 262 THR A N 1
ATOM 2020 C CA . THR A 1 262 ? -29.034 -5.202 42.592 1.00 94.94 262 THR A CA 1
ATOM 2021 C C . THR A 1 262 ? -28.086 -6.339 42.205 1.00 94.94 262 THR A C 1
ATOM 2023 O O . THR A 1 262 ? -27.040 -6.079 41.614 1.00 94.94 262 THR A O 1
ATOM 2026 N N . LEU A 1 263 ? -28.457 -7.592 42.497 1.00 93.06 263 LEU A N 1
ATOM 2027 C CA . LEU A 1 263 ? -27.679 -8.779 42.122 1.00 93.06 263 LEU A CA 1
ATOM 2028 C C . LEU A 1 263 ? -27.624 -8.982 40.602 1.00 93.06 263 LEU A C 1
ATOM 2030 O O . LEU A 1 263 ? -26.571 -9.306 40.059 1.00 93.06 263 LEU A O 1
ATOM 2034 N N . GLU A 1 264 ? -28.733 -8.755 39.900 1.00 91.44 264 GLU A N 1
ATOM 2035 C CA . GLU A 1 264 ? -28.765 -8.794 38.433 1.00 91.44 264 GLU A CA 1
ATOM 2036 C C . GLU A 1 264 ? -27.863 -7.710 37.819 1.00 91.44 264 GLU A C 1
ATOM 2038 O O . GLU A 1 264 ? -27.124 -7.971 36.867 1.00 91.44 264 GLU A O 1
ATOM 2043 N N . GLY A 1 265 ? -27.874 -6.500 38.387 1.00 91.62 265 GLY A N 1
ATOM 2044 C CA . GLY A 1 265 ? -27.015 -5.399 37.957 1.00 91.62 265 GLY A CA 1
ATOM 2045 C C . GLY A 1 265 ? -25.525 -5.706 38.124 1.00 91.62 265 GLY A C 1
ATOM 2046 O O . GLY A 1 265 ? -24.747 -5.484 37.194 1.00 91.62 265 GLY A O 1
ATOM 2047 N N . THR A 1 266 ? -25.112 -6.257 39.269 1.00 93.06 266 THR A N 1
ATOM 2048 C CA . THR A 1 266 ? -23.710 -6.647 39.498 1.00 93.06 266 THR A CA 1
ATOM 2049 C C . THR A 1 266 ? -23.276 -7.818 38.621 1.00 93.06 266 THR A C 1
ATOM 2051 O O . THR A 1 266 ? -22.156 -7.805 38.108 1.00 93.06 266 THR A O 1
ATOM 2054 N N . GLU A 1 267 ? -24.155 -8.790 38.377 1.00 91.00 267 GLU A N 1
ATOM 2055 C CA . GLU A 1 267 ? -23.889 -9.886 37.442 1.00 91.00 267 GLU A CA 1
ATOM 2056 C C . GLU A 1 267 ? -23.673 -9.371 36.013 1.00 91.00 267 GLU A C 1
ATOM 2058 O O . GLU A 1 267 ? -22.736 -9.779 35.323 1.00 91.00 267 GLU A O 1
ATOM 2063 N N . ARG A 1 268 ? -24.485 -8.400 35.584 1.00 89.25 268 ARG A N 1
ATOM 2064 C CA . ARG A 1 268 ? -24.328 -7.756 34.279 1.00 89.25 268 ARG A CA 1
ATOM 2065 C C . ARG A 1 268 ? -22.985 -7.036 34.152 1.00 89.25 268 ARG A C 1
ATOM 2067 O O . ARG A 1 268 ? -22.313 -7.208 33.140 1.00 89.25 268 ARG A O 1
ATOM 2074 N N . VAL A 1 269 ? -22.561 -6.291 35.178 1.00 90.62 269 VAL A N 1
ATOM 2075 C CA . VAL A 1 269 ? -21.229 -5.651 35.206 1.00 90.62 269 VAL A CA 1
ATOM 2076 C C . VAL A 1 269 ? -20.121 -6.697 35.088 1.00 90.62 269 VAL A C 1
ATOM 2078 O O . VAL A 1 269 ? -19.193 -6.518 34.301 1.00 90.62 269 VAL A O 1
ATOM 2081 N N . ARG A 1 270 ? -20.225 -7.812 35.822 1.00 87.25 270 ARG A N 1
ATOM 2082 C CA . ARG A 1 270 ? -19.248 -8.908 35.758 1.00 87.25 270 ARG A CA 1
ATOM 2083 C C . ARG A 1 270 ? -19.114 -9.462 34.341 1.00 87.25 270 ARG A C 1
ATOM 2085 O O . ARG A 1 270 ? -17.990 -9.660 33.884 1.00 87.25 270 ARG A O 1
ATOM 2092 N N . LYS A 1 271 ? -20.240 -9.692 33.660 1.00 83.31 271 LYS A N 1
ATOM 2093 C CA . LYS A 1 271 ? -20.25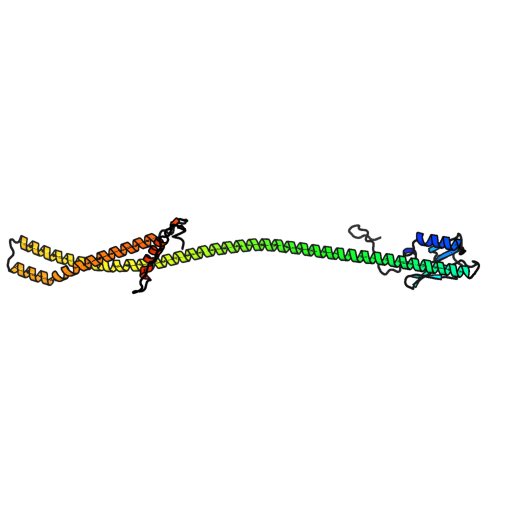6 -10.190 32.282 1.00 83.31 271 LYS A CA 1
ATOM 2094 C C . LYS A 1 271 ? -19.574 -9.211 31.321 1.00 83.31 271 LYS A C 1
ATOM 2096 O O . LYS A 1 271 ? -18.653 -9.615 30.625 1.00 83.31 271 LYS A O 1
ATOM 2101 N N . ILE A 1 272 ? -19.928 -7.924 31.379 1.00 83.50 272 ILE A N 1
ATOM 2102 C CA . ILE A 1 272 ? -19.325 -6.885 30.523 1.00 83.50 272 ILE A CA 1
ATOM 2103 C C . ILE A 1 272 ? -17.797 -6.816 30.711 1.00 83.50 272 ILE A C 1
ATOM 2105 O O . ILE A 1 272 ? -17.045 -6.755 29.740 1.00 83.50 272 ILE A O 1
ATOM 2109 N N . VAL A 1 273 ? -17.310 -6.869 31.957 1.00 82.56 273 VAL A N 1
ATOM 2110 C CA . VAL A 1 273 ? -15.864 -6.844 32.249 1.00 82.56 273 VAL A CA 1
ATOM 2111 C C . VAL A 1 273 ? -15.156 -8.115 31.763 1.00 82.56 273 VAL A C 1
ATOM 2113 O O . VAL A 1 273 ? -14.021 -8.042 31.289 1.00 82.56 273 VAL A O 1
ATOM 2116 N N . ALA A 1 274 ? -15.802 -9.280 31.874 1.00 77.12 274 ALA A N 1
ATOM 2117 C CA . ALA A 1 274 ? -15.259 -10.539 31.368 1.00 77.12 274 ALA A CA 1
ATOM 2118 C C . ALA A 1 274 ? -15.139 -10.529 29.837 1.00 77.12 274 ALA A C 1
ATOM 2120 O O . ALA A 1 274 ? -14.097 -10.931 29.314 1.00 77.12 274 ALA A O 1
ATOM 2121 N N . ASP A 1 275 ? -16.158 -10.010 29.150 1.00 72.62 275 ASP A N 1
ATOM 2122 C CA . ASP A 1 275 ? -16.172 -9.871 27.696 1.00 72.62 275 ASP A CA 1
ATOM 2123 C C . ASP A 1 275 ? -15.050 -8.913 27.253 1.00 72.62 275 ASP A C 1
ATOM 2125 O O . ASP A 1 275 ? -14.218 -9.291 26.431 1.00 72.62 275 ASP A O 1
ATOM 2129 N N . LEU A 1 276 ? -14.891 -7.747 27.898 1.00 72.81 276 LEU A N 1
ATOM 2130 C CA . LEU A 1 276 ? -13.809 -6.793 27.599 1.00 72.81 276 LEU A CA 1
ATOM 2131 C C . LEU A 1 276 ? -12.398 -7.394 27.767 1.00 72.81 276 LEU A C 1
ATOM 2133 O O . LEU A 1 276 ? -11.516 -7.156 26.941 1.00 72.81 276 LEU A O 1
ATOM 2137 N N . LYS A 1 277 ? -12.170 -8.201 28.813 1.00 66.31 277 LYS A N 1
ATOM 2138 C CA . LYS A 1 277 ? -10.876 -8.867 29.067 1.00 66.31 277 LYS A CA 1
ATOM 2139 C C . LYS A 1 277 ? -10.515 -9.897 27.984 1.00 66.31 277 LYS A C 1
ATOM 2141 O O . LYS A 1 277 ? -9.336 -10.190 27.774 1.00 66.31 277 LYS A O 1
ATOM 2146 N N . GLY A 1 278 ? -11.520 -10.444 27.297 1.00 61.06 278 GLY A N 1
ATOM 2147 C CA . GLY A 1 278 ? -11.332 -11.300 26.127 1.00 61.06 278 GLY A CA 1
ATOM 2148 C C . GLY A 1 278 ? -10.767 -10.544 24.923 1.00 61.06 278 GLY A C 1
ATOM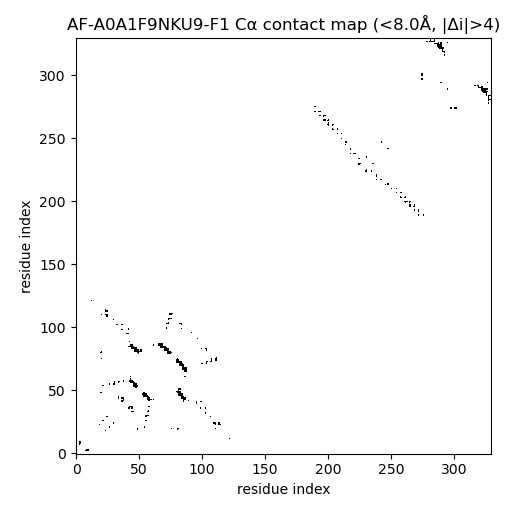 2149 O O . GLY A 1 278 ? -9.935 -11.095 24.213 1.00 61.06 278 GLY A O 1
ATOM 2150 N N . PHE A 1 279 ? -11.150 -9.275 24.746 1.00 57.44 279 PHE A N 1
ATOM 2151 C CA . PHE A 1 279 ? -10.687 -8.418 23.647 1.00 57.44 279 PHE A CA 1
ATOM 2152 C C . PHE A 1 279 ? -9.369 -7.704 23.942 1.00 57.44 279 PHE A C 1
ATOM 2154 O O . PHE A 1 279 ? -8.688 -7.294 23.014 1.00 57.44 279 PHE A O 1
ATOM 2161 N N . SER A 1 280 ? -8.975 -7.565 25.213 1.00 56.56 280 SER A N 1
ATOM 2162 C CA . SER A 1 280 ? -7.712 -6.917 25.585 1.00 56.56 280 SER A CA 1
ATOM 2163 C C . SER A 1 280 ? -6.468 -7.790 25.370 1.00 56.56 280 SER A C 1
ATOM 2165 O O . SER A 1 280 ? -5.360 -7.310 25.589 1.00 56.56 280 SER A O 1
ATOM 2167 N N . HIS A 1 281 ? -6.615 -9.057 24.964 1.00 57.09 281 HIS A N 1
ATOM 2168 C CA . HIS A 1 281 ? -5.496 -9.914 24.539 1.00 57.09 281 HIS A CA 1
ATOM 2169 C C . HIS A 1 281 ? -5.098 -9.604 23.084 1.00 57.09 281 HIS A C 1
ATOM 2171 O O . HIS A 1 281 ? -5.081 -10.479 22.226 1.00 57.09 281 HIS A O 1
ATOM 2177 N N . VAL A 1 282 ? -4.795 -8.332 22.812 1.00 51.34 282 VAL A N 1
ATOM 2178 C CA . VAL A 1 282 ? -4.365 -7.830 21.491 1.00 51.34 282 VAL A CA 1
ATOM 2179 C C . VAL A 1 282 ? -2.873 -8.113 21.230 1.00 51.34 282 VAL A C 1
ATOM 2181 O O . VAL A 1 282 ? -2.404 -7.926 20.116 1.00 51.34 282 VAL A O 1
ATOM 2184 N N . ASP A 1 283 ? -2.137 -8.624 22.223 1.00 46.31 283 ASP A N 1
ATOM 2185 C CA . ASP A 1 283 ? -0.676 -8.791 22.155 1.00 46.31 283 ASP A CA 1
ATOM 2186 C C . ASP A 1 283 ? -0.195 -10.231 21.875 1.00 46.31 283 ASP A C 1
ATOM 2188 O O . ASP A 1 283 ? 1.012 -10.477 21.857 1.00 46.31 283 ASP A O 1
ATOM 2192 N N . GLU A 1 284 ? -1.084 -11.202 21.627 1.00 52.72 284 GLU A N 1
ATOM 2193 C CA . GLU A 1 284 ? -0.648 -12.504 21.091 1.00 52.72 284 GLU A CA 1
ATOM 2194 C C . GLU A 1 284 ? -0.445 -12.403 19.571 1.00 52.72 284 GLU A C 1
ATOM 2196 O O . GLU A 1 284 ? -1.221 -12.908 18.760 1.00 52.72 284 GLU A O 1
ATOM 2201 N N . ASP A 1 285 ? 0.636 -11.723 19.186 1.00 51.09 285 ASP A N 1
ATOM 2202 C CA . ASP A 1 285 ? 1.176 -11.740 17.828 1.00 51.09 285 ASP A CA 1
ATOM 2203 C C . ASP A 1 285 ? 1.726 -13.146 17.523 1.00 51.09 285 ASP A C 1
ATOM 2205 O O . ASP A 1 285 ? 2.901 -13.458 17.726 1.00 51.09 285 ASP A O 1
ATOM 2209 N N . GLY A 1 286 ? 0.856 -14.035 17.044 1.00 60.69 286 GLY A N 1
ATOM 2210 C CA . GLY A 1 286 ? 1.233 -15.387 16.646 1.00 60.69 286 GLY A CA 1
ATOM 2211 C C . GLY A 1 286 ? 0.112 -16.132 15.931 1.00 60.69 286 GLY A C 1
ATOM 2212 O O . GLY A 1 286 ? -1.069 -15.884 16.161 1.00 60.69 286 GLY A O 1
ATOM 2213 N N . GLU A 1 287 ? 0.476 -17.055 15.036 1.00 69.75 287 GLU A N 1
ATOM 2214 C CA . GLU A 1 287 ? -0.466 -18.099 14.631 1.00 69.75 287 GLU A CA 1
ATOM 2215 C C . GLU A 1 287 ? -0.767 -18.966 15.853 1.00 69.75 287 GLU A C 1
ATOM 2217 O O . GLU A 1 287 ? 0.125 -19.610 16.408 1.00 69.75 287 GLU A O 1
ATOM 2222 N N . ALA A 1 288 ? -2.027 -18.966 16.267 1.00 76.94 288 ALA A N 1
ATOM 2223 C CA . ALA A 1 288 ? -2.528 -19.766 17.361 1.00 76.94 288 ALA A CA 1
ATOM 2224 C C . ALA A 1 288 ? -3.581 -20.753 16.836 1.00 76.94 288 ALA A C 1
ATOM 2226 O O . ALA A 1 288 ? -4.344 -20.431 15.920 1.00 76.94 288 ALA A O 1
ATOM 2227 N N . PRO A 1 289 ? -3.649 -21.967 17.401 1.00 84.25 289 PRO A N 1
ATOM 2228 C CA . PRO A 1 289 ? -4.758 -22.872 17.145 1.00 84.25 289 PRO A CA 1
ATOM 2229 C C . PRO A 1 289 ? -6.064 -22.237 17.652 1.00 84.25 289 PRO A C 1
ATOM 2231 O O . PRO A 1 289 ? -6.244 -22.064 18.857 1.00 84.25 289 PRO A O 1
ATOM 2234 N N . ALA A 1 290 ? -6.973 -21.901 16.736 1.00 85.06 290 ALA A N 1
ATOM 2235 C CA . ALA A 1 290 ? -8.237 -21.238 17.034 1.00 85.06 290 ALA A CA 1
ATOM 2236 C C . ALA A 1 290 ? -9.450 -22.075 16.605 1.00 85.06 290 ALA A C 1
ATOM 2238 O O . ALA A 1 290 ? -9.451 -22.738 15.564 1.00 85.06 290 ALA A O 1
ATOM 2239 N N . ASP A 1 291 ? -10.501 -22.010 17.419 1.00 89.38 291 ASP A N 1
ATOM 2240 C CA . ASP A 1 291 ? -11.819 -22.567 17.120 1.00 89.38 291 ASP A CA 1
ATOM 2241 C C . ASP A 1 291 ? -12.713 -21.448 16.575 1.00 89.38 291 ASP A C 1
ATOM 2243 O O . ASP A 1 291 ? -13.104 -20.537 17.308 1.00 89.38 291 ASP A O 1
ATOM 2247 N N . LEU A 1 292 ? -13.037 -21.520 15.282 1.00 87.69 292 LEU A N 1
ATOM 2248 C CA . LEU A 1 292 ? -13.844 -20.507 14.601 1.00 87.69 292 LEU A CA 1
ATOM 2249 C C . LEU A 1 292 ? -15.242 -20.353 15.205 1.00 87.69 292 LEU A C 1
ATOM 2251 O O . LEU A 1 292 ? -15.738 -19.232 15.287 1.00 87.69 292 LEU A O 1
ATOM 2255 N N . ASN A 1 293 ? -15.871 -21.441 15.656 1.00 90.25 293 ASN A N 1
ATOM 2256 C CA . ASN A 1 293 ? -17.204 -21.359 16.252 1.00 90.25 293 ASN A CA 1
ATOM 2257 C C . ASN A 1 293 ? -17.145 -20.566 17.561 1.00 90.25 293 ASN A C 1
ATOM 2259 O O . ASN A 1 293 ? -17.993 -19.712 17.819 1.00 90.25 293 ASN A O 1
ATOM 2263 N N . ARG A 1 294 ? -16.093 -20.795 18.354 1.00 85.75 294 ARG A N 1
ATOM 2264 C CA . ARG A 1 294 ? -15.859 -20.069 19.604 1.00 85.75 294 ARG A CA 1
ATOM 2265 C C . ARG A 1 294 ? -15.566 -18.585 19.371 1.00 85.75 294 ARG A C 1
ATOM 2267 O O . ARG A 1 294 ? -16.025 -17.758 20.158 1.00 85.75 294 ARG A O 1
ATOM 2274 N N . GLU A 1 295 ? -14.827 -18.244 18.318 1.00 84.12 295 GLU A N 1
ATOM 2275 C CA . GLU A 1 295 ? -14.556 -16.844 17.968 1.00 84.12 295 GLU A CA 1
ATOM 2276 C C . GLU A 1 295 ? -15.812 -16.121 17.463 1.00 84.12 295 GLU A C 1
ATOM 2278 O O . GLU A 1 295 ? -16.090 -15.007 17.902 1.00 84.12 295 GLU A O 1
ATOM 2283 N N . ILE A 1 296 ? -16.645 -16.777 16.649 1.00 86.69 296 ILE A N 1
ATOM 2284 C CA . ILE A 1 296 ? -17.942 -16.223 16.229 1.00 86.69 296 ILE A CA 1
ATOM 2285 C C . ILE A 1 296 ? -18.839 -15.961 17.447 1.00 86.69 296 ILE A C 1
ATOM 2287 O O . ILE A 1 296 ? -19.429 -14.885 17.556 1.00 86.69 296 ILE A O 1
ATOM 2291 N N . ASP A 1 297 ? -18.923 -16.900 18.394 1.00 86.06 297 ASP A N 1
ATOM 2292 C CA . ASP A 1 297 ? -19.716 -16.706 19.614 1.00 86.06 297 ASP A CA 1
ATOM 2293 C C . ASP A 1 297 ? -19.194 -15.549 20.480 1.00 86.06 297 ASP A C 1
ATOM 2295 O O . ASP A 1 297 ? -19.992 -14.786 21.035 1.00 86.06 297 ASP A O 1
ATOM 2299 N N . ARG A 1 298 ? -17.869 -15.365 20.560 1.00 78.56 298 ARG A N 1
ATOM 2300 C CA . ARG A 1 298 ? -17.255 -14.207 21.229 1.00 78.56 298 ARG A CA 1
ATOM 2301 C C . ARG A 1 298 ? -17.665 -12.896 20.570 1.00 78.56 298 ARG A C 1
ATOM 2303 O O . ARG A 1 298 ? -18.144 -12.005 21.274 1.00 78.56 298 ARG A O 1
ATOM 2310 N N . THR A 1 299 ? -17.542 -12.789 19.247 1.00 80.56 299 THR A N 1
ATOM 2311 C CA . THR A 1 299 ? -17.947 -11.594 18.490 1.00 80.56 299 THR A CA 1
ATOM 2312 C C . THR A 1 299 ? -19.427 -11.279 18.695 1.00 80.56 299 THR A C 1
ATOM 2314 O O . THR A 1 299 ? -19.781 -10.148 19.030 1.00 80.56 299 THR A O 1
ATOM 2317 N N . LEU A 1 300 ? -20.298 -12.286 18.581 1.00 82.19 300 LEU A N 1
ATOM 2318 C CA . LEU A 1 300 ? -21.738 -12.117 18.782 1.00 82.19 300 LEU A CA 1
ATOM 2319 C C . LEU A 1 300 ? -22.083 -11.653 20.203 1.00 82.19 300 LEU A C 1
ATOM 2321 O O . LEU A 1 300 ? -23.031 -10.891 20.369 1.00 82.19 300 LEU A O 1
ATOM 2325 N N . SER A 1 301 ? -21.324 -12.078 21.221 1.00 73.25 301 SER A N 1
ATOM 2326 C CA . SER A 1 301 ? -21.552 -11.648 22.608 1.00 73.25 301 SER A CA 1
ATOM 2327 C C . SER A 1 301 ? -21.307 -10.150 22.820 1.00 73.25 301 SER A C 1
ATOM 2329 O O . SER A 1 301 ? -22.046 -9.519 23.576 1.00 73.25 301 SER A O 1
ATOM 2331 N N . VAL A 1 302 ? -20.355 -9.558 22.096 1.00 66.75 302 VAL A N 1
ATOM 2332 C CA . VAL A 1 302 ? -20.067 -8.117 22.171 1.00 66.75 302 VAL A CA 1
ATOM 2333 C C . VAL A 1 302 ? -21.019 -7.308 21.307 1.00 66.75 302 VAL A C 1
ATOM 2335 O O . VAL A 1 302 ? -21.504 -6.264 21.732 1.00 66.75 302 VAL A O 1
ATOM 2338 N N . MET A 1 303 ? -21.378 -7.825 20.133 1.00 72.31 303 MET A N 1
ATOM 2339 C CA . MET A 1 303 ? -22.343 -7.165 19.250 1.00 72.31 303 MET A CA 1
ATOM 2340 C C . MET A 1 303 ? -23.786 -7.234 19.763 1.00 72.31 303 MET A C 1
ATOM 2342 O O . MET A 1 303 ? -24.676 -6.661 19.138 1.00 72.31 303 MET A O 1
ATOM 2346 N N . THR A 1 304 ? -24.051 -7.890 20.901 1.00 72.44 304 THR A N 1
ATOM 2347 C CA . THR A 1 304 ? -25.407 -8.052 21.456 1.00 72.44 304 THR A CA 1
ATOM 2348 C C . THR A 1 304 ? -26.166 -6.724 21.576 1.00 72.44 304 THR A C 1
ATOM 2350 O O . THR A 1 304 ? -27.390 -6.705 21.489 1.00 72.44 304 THR A O 1
ATOM 2353 N N . HIS A 1 305 ? -25.456 -5.612 21.768 1.00 63.00 305 HIS A N 1
ATOM 2354 C CA . HIS A 1 305 ? -26.034 -4.279 21.955 1.00 63.00 305 HIS A CA 1
ATOM 2355 C C . HIS A 1 305 ? -26.315 -3.535 20.639 1.00 63.00 305 HIS A C 1
ATOM 2357 O O . HIS A 1 305 ? -27.128 -2.613 20.625 1.00 63.00 305 HIS A O 1
ATOM 2363 N N . GLU A 1 306 ? -25.716 -3.972 19.528 1.00 68.88 306 GLU A N 1
ATOM 2364 C CA . GLU A 1 306 ? -25.979 -3.453 18.177 1.00 68.88 306 GLU A CA 1
ATOM 2365 C C . GLU A 1 306 ? -27.137 -4.182 17.478 1.00 68.88 306 GLU A C 1
ATOM 2367 O O . GLU A 1 306 ? -27.654 -3.720 16.459 1.00 68.88 306 GLU A O 1
ATOM 2372 N N . ILE A 1 307 ? -27.574 -5.319 18.024 1.00 77.62 307 ILE A N 1
ATOM 2373 C CA . ILE A 1 307 ? -28.656 -6.119 17.454 1.00 77.62 307 ILE A CA 1
ATOM 2374 C C . ILE A 1 307 ? -30.010 -5.478 17.803 1.00 77.62 307 ILE A C 1
ATOM 2376 O O . ILE A 1 307 ? -30.328 -5.317 18.985 1.00 77.62 307 ILE A O 1
ATOM 2380 N N . PRO A 1 308 ? -30.850 -5.147 16.803 1.00 77.19 308 PRO A N 1
ATOM 2381 C CA . PRO A 1 308 ? -32.147 -4.523 17.036 1.00 77.19 308 PRO A CA 1
ATOM 2382 C C . PRO A 1 308 ? -33.073 -5.376 17.908 1.00 77.19 308 PRO A C 1
ATOM 2384 O O . PRO A 1 308 ? -33.143 -6.600 17.769 1.00 77.19 308 PRO A O 1
ATOM 2387 N N . ALA A 1 309 ? -33.864 -4.713 18.754 1.00 73.44 309 ALA A N 1
ATOM 2388 C CA . ALA A 1 309 ? -34.892 -5.376 19.547 1.00 73.44 309 ALA A CA 1
ATOM 2389 C C . ALA A 1 309 ? -35.886 -6.121 18.632 1.00 73.44 309 ALA A C 1
ATOM 2391 O O . ALA A 1 309 ? -36.552 -5.509 17.798 1.00 73.44 309 ALA A O 1
ATOM 2392 N N . GLY A 1 310 ? -35.979 -7.445 18.795 1.00 79.81 310 GLY A N 1
ATOM 2393 C CA . GLY A 1 310 ? -36.845 -8.324 17.996 1.00 79.81 310 GLY A CA 1
ATOM 2394 C C . GLY A 1 310 ? -36.134 -9.128 16.901 1.00 79.81 310 GLY A C 1
ATOM 2395 O O . GLY A 1 310 ? -36.767 -9.987 16.290 1.00 79.81 310 GLY A O 1
ATOM 2396 N N . ALA A 1 311 ? -34.836 -8.912 16.671 1.00 82.00 311 ALA A N 1
ATOM 2397 C CA . ALA A 1 311 ? -34.039 -9.768 15.796 1.00 82.00 311 ALA A CA 1
ATOM 2398 C C . ALA A 1 311 ? -33.587 -11.044 16.534 1.00 82.00 311 ALA A C 1
ATOM 2400 O O . ALA A 1 311 ? -33.153 -10.990 17.685 1.00 82.00 311 ALA A O 1
ATOM 2401 N N . ALA A 1 312 ? -33.675 -12.198 15.868 1.00 80.12 312 ALA A N 1
ATOM 2402 C CA . ALA A 1 312 ? -33.204 -13.479 16.392 1.00 80.12 312 ALA A CA 1
ATOM 2403 C C . ALA A 1 312 ? -31.928 -13.916 15.662 1.00 80.12 312 ALA A C 1
ATOM 2405 O O . ALA A 1 312 ? -31.898 -13.946 14.434 1.00 80.12 312 ALA A O 1
ATOM 2406 N N . ILE A 1 313 ? -30.891 -14.294 16.415 1.00 83.94 313 ILE A N 1
ATOM 2407 C CA . ILE A 1 313 ? -29.709 -14.962 15.858 1.00 83.94 313 ILE A CA 1
ATOM 2408 C C . ILE A 1 313 ? -29.947 -16.469 15.894 1.00 83.94 313 ILE A C 1
ATOM 2410 O O . ILE A 1 313 ? -30.055 -17.058 16.972 1.00 83.94 313 ILE A O 1
ATOM 2414 N N . VAL A 1 314 ? -29.977 -17.095 14.721 1.00 87.75 314 VAL A N 1
ATOM 2415 C CA . VAL A 1 314 ? -29.987 -18.554 14.581 1.00 87.75 314 VAL A CA 1
ATOM 2416 C C . VAL A 1 314 ? -28.546 -19.023 14.365 1.00 87.75 314 VAL A C 1
ATOM 2418 O O . VAL A 1 314 ? -27.862 -18.524 13.476 1.00 87.75 314 VAL A O 1
ATOM 2421 N N . ARG A 1 315 ? -28.069 -19.950 15.206 1.00 87.69 315 ARG A N 1
ATOM 2422 C CA . ARG A 1 315 ? -26.707 -20.508 15.142 1.00 87.69 315 ARG A CA 1
ATOM 2423 C C . ARG A 1 315 ? -26.763 -21.929 14.589 1.00 87.69 315 ARG A C 1
ATOM 2425 O O . ARG A 1 315 ? -27.164 -22.845 15.301 1.00 87.69 315 ARG A O 1
ATOM 2432 N N . GLU A 1 316 ? -26.339 -22.110 13.346 1.00 90.81 316 GLU A N 1
ATOM 2433 C CA . GLU A 1 316 ? -26.244 -23.422 12.691 1.00 90.81 316 GLU A CA 1
ATOM 2434 C C . GLU A 1 316 ? -24.774 -23.770 12.445 1.00 90.81 316 GLU A C 1
ATOM 2436 O O . GLU A 1 316 ? -24.283 -23.761 11.319 1.00 90.81 316 GLU A O 1
ATOM 2441 N N . PHE A 1 317 ? -24.036 -24.020 13.528 1.00 89.62 317 PHE A N 1
ATOM 2442 C CA . PHE A 1 317 ? -22.613 -24.339 13.447 1.00 89.62 317 PHE A CA 1
ATOM 2443 C C . PHE A 1 317 ? -22.394 -25.838 13.265 1.00 89.62 317 PHE A C 1
ATOM 2445 O O . PHE A 1 317 ? -22.886 -26.660 14.039 1.00 89.62 317 PHE A O 1
ATOM 2452 N N . THR A 1 318 ? -21.584 -26.202 12.279 1.00 90.25 318 THR A N 1
ATOM 2453 C CA . THR A 1 318 ? -20.975 -27.532 12.211 1.00 90.25 318 THR A CA 1
ATOM 2454 C C . THR A 1 318 ? -19.699 -27.562 13.055 1.00 90.25 318 THR A C 1
ATOM 2456 O O . THR A 1 318 ? -18.995 -26.552 13.108 1.00 90.25 318 THR A O 1
ATOM 2459 N N . PRO A 1 319 ? -19.348 -28.687 13.702 1.00 87.12 319 PRO A N 1
ATOM 2460 C CA . PRO A 1 319 ? -18.068 -28.810 14.393 1.00 87.12 319 PRO A CA 1
ATOM 2461 C C . PRO A 1 319 ? -16.923 -28.678 13.382 1.00 87.12 319 PRO A C 1
ATOM 2463 O O . PRO A 1 319 ? -16.775 -29.507 12.484 1.00 87.12 319 PRO A O 1
ATOM 2466 N N . LEU A 1 320 ? -16.142 -27.606 13.517 1.00 88.81 320 LEU A N 1
ATOM 2467 C CA . LEU A 1 320 ? -14.991 -27.314 12.670 1.00 88.81 320 LEU A CA 1
ATOM 2468 C C . LEU A 1 320 ? -13.698 -27.743 13.376 1.00 88.81 320 LEU A C 1
ATOM 2470 O O . LEU A 1 320 ? -13.620 -27.684 14.605 1.00 88.81 320 LEU A O 1
ATOM 2474 N N . PRO A 1 321 ? -12.676 -28.186 12.625 1.00 89.19 321 PRO A N 1
ATOM 2475 C CA . PRO A 1 321 ? -11.365 -28.438 13.198 1.00 89.19 321 PRO A CA 1
ATOM 2476 C C . PRO A 1 321 ? -10.735 -27.131 13.685 1.00 89.19 321 PRO A C 1
ATOM 2478 O O . PRO A 1 321 ? -10.966 -26.060 13.123 1.00 89.19 321 PRO A O 1
ATOM 2481 N N . VAL A 1 322 ? -9.892 -27.242 14.708 1.00 89.12 322 VAL A N 1
ATOM 2482 C CA . VAL A 1 322 ? -9.062 -26.131 15.177 1.00 89.12 322 VAL A CA 1
ATOM 2483 C C . VAL A 1 322 ? -8.033 -25.808 14.095 1.00 89.12 322 VAL A C 1
ATOM 2485 O O . VAL A 1 322 ? -7.291 -26.696 13.668 1.00 89.12 322 VAL A O 1
ATOM 2488 N N . ILE A 1 323 ? -7.996 -24.555 13.645 1.00 88.75 323 ILE A N 1
ATOM 2489 C CA . ILE A 1 323 ? -7.099 -24.105 12.574 1.00 88.75 323 ILE A CA 1
ATOM 2490 C C . ILE A 1 323 ? -6.025 -23.162 13.124 1.00 88.75 323 ILE A C 1
ATOM 2492 O O . ILE A 1 323 ? -6.324 -22.360 14.008 1.00 88.75 323 ILE A O 1
ATOM 2496 N N . PRO A 1 324 ? -4.780 -23.223 12.622 1.00 86.56 324 PRO A N 1
ATOM 2497 C CA . PRO A 1 324 ? 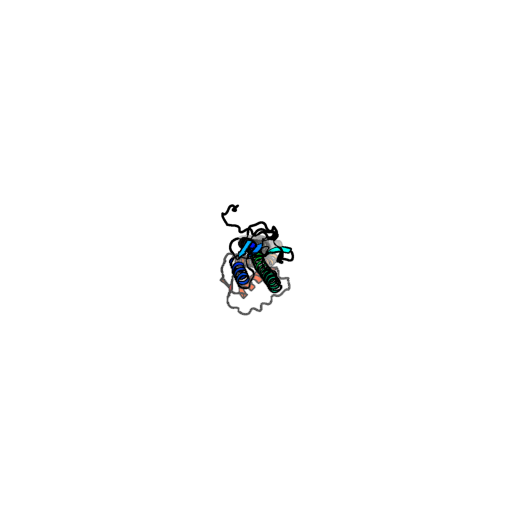-3.786 -22.203 12.919 1.00 86.56 324 PRO A CA 1
ATOM 2498 C C . PRO A 1 324 ? -4.197 -20.908 12.214 1.00 86.56 324 PRO A C 1
ATOM 2500 O O . PRO A 1 324 ? -4.224 -20.836 10.985 1.00 86.56 324 PRO A O 1
ATOM 2503 N N . CYS A 1 325 ? -4.571 -19.892 12.983 1.00 81.06 325 CYS A N 1
ATOM 2504 C CA . CYS A 1 325 ? -4.867 -18.564 12.458 1.00 81.06 325 CYS A CA 1
ATOM 2505 C C . CYS A 1 325 ? -4.470 -17.493 13.479 1.00 81.06 325 CYS A C 1
ATOM 2507 O O . CYS A 1 325 ? -3.912 -17.797 14.530 1.00 81.06 325 CYS A O 1
ATOM 2509 N N . ARG A 1 326 ? -4.708 -16.220 13.162 1.00 77.12 326 ARG A N 1
ATOM 2510 C CA . ARG A 1 326 ? -4.440 -15.101 14.072 1.00 77.12 326 ARG A CA 1
ATOM 2511 C C . ARG A 1 326 ? -5.766 -14.561 14.612 1.00 77.12 326 ARG A C 1
ATOM 2513 O O . ARG A 1 326 ? -6.311 -13.638 14.012 1.00 77.12 326 ARG A O 1
ATOM 2520 N N . PRO A 1 327 ? -6.312 -15.124 15.703 1.00 68.00 327 PRO A N 1
ATOM 2521 C CA . PRO A 1 327 ? -7.642 -14.760 16.196 1.00 68.00 327 PRO A CA 1
ATOM 2522 C C . PRO A 1 327 ? -7.729 -13.310 16.707 1.00 68.00 327 PRO A C 1
ATOM 2524 O O . PRO A 1 327 ? -8.803 -12.723 16.668 1.00 68.00 327 PRO A O 1
ATOM 2527 N N . GLY A 1 328 ? -6.607 -12.711 17.133 1.00 58.72 328 GLY A N 1
ATOM 2528 C CA . GLY A 1 328 ? -6.530 -11.312 17.581 1.00 58.72 328 GLY A CA 1
ATOM 2529 C C . GLY A 1 328 ? -6.164 -10.286 16.498 1.00 58.72 328 GLY A C 1
ATOM 2530 O O . GLY A 1 328 ? -6.125 -9.091 16.784 1.00 58.72 328 GLY A O 1
ATOM 2531 N N . ALA A 1 329 ? -5.880 -10.714 15.261 1.00 43.00 329 ALA A N 1
ATOM 2532 C CA . ALA A 1 329 ? -5.461 -9.813 14.188 1.00 43.00 329 ALA A CA 1
ATOM 2533 C C . ALA A 1 329 ? -6.666 -9.290 13.387 1.00 43.00 329 ALA A C 1
ATOM 2535 O O . ALA A 1 329 ? -6.942 -9.767 12.289 1.00 43.00 329 ALA A O 1
ATOM 2536 N N . PHE A 1 330 ? -7.352 -8.283 13.929 1.00 45.75 330 PHE A N 1
ATOM 2537 C CA . PHE A 1 330 ? -7.957 -7.230 13.104 1.00 45.75 330 PHE A CA 1
ATOM 2538 C C . PHE A 1 330 ? -6.962 -6.095 13.049 1.00 45.75 330 PHE A C 1
ATOM 2540 O O . PHE A 1 330 ? -6.705 -5.557 14.144 1.00 45.75 330 PHE A O 1
#

Radius of gyration: 65.88 Å; Cα contacts (8 Å, |Δi|>4): 248; chains: 1; bounding box: 117×48×180 Å

Mean predicted aligned error: 17.55 Å

Secondary structure (DSSP, 8-state):
-PPPTT--------TTS---HHHHS-HHHHHHHHHHHHHTT-TT-EEE-TTS-EEEE-SS---TTS---PEEEEEETTEEEEEEE--TTS---HHHHHHHHHHHHHHHHHHHHHHHHHHHHHHHHHHHHHHHHHHHHHHHHHHHHHHHHHHHHHHHHHHHHHHHHHHHHHHHHHHHHHHHHHHHHHHHHHHHHHHHHHHHHHHHHHHHHHHHHHHHHHHHHHHHHHHTTS--HHHHHHHHHHHHHHTHHHHHHHHHHHHHHHHHHHHHHHHHHHHHHHHT-TT--S-EEE-HHHHHHHHHHHGGGTSPTT---------PPPEEE-TT--

Sequence (330 aa):
MPTDSEGRRRIVYCVGEERALRDVLPESEVAPLLAAASRAGLRGVRVVDPGGKDLWGSGDDVPPTAERDPRRHILLEGEPAGGVVLPAGAGRGETQDALLALLADTLTAMAHNNLKRMLTTETHTEVVNRSYEELMETNRSLSASEQRYRELAGTLEIKVRERTEELSRAMARLVQQEKLASVGQLAAGVAHEINNPLAFVTSNLQTLKKYTDRFLDIIARYQRVFEGGGVAQQDRDDLRKHRESLRLDAISADAGDLLRQTLEGTERVRKIVADLKGFSHVDEDGEAPADLNREIDRTLSVMTHEIPAGAAIVREFTPLPVIPCRPGAF

Foldseek 3Di:
DDDDPVRDPDPDDDDPPDDALCNLDPCVRLVVLQVVLCVQQQPWKFKFAPVRHGPDHDDPDDDRDDPFPPWDFQDDPNDRGITITGGPPRDDDPSNVVSRNVSSVVSNVSSNVSVVVVVVVVVVVVVVVVVVVVVVVVVVVVVVVVVVVVVVVVVVVVVVVVVVVVVVVVVVVVVVVVVVVVVVVLVVVLVVQLVVLVVLLVVLVVVLVVLVVLVVVLVVLVVVCVVVPDQDPVSVVVSVVSCVVSVNVVSVVVNVVSVVSNVVSVVSSVLSVVLVVVLVPLPPPFFDFDFPLVLVVSVCSSCVVVDDDPDDDDDDDDGDGGDRDDSNDD

pLDDT: mean 81.17, std 14.98, range [29.86, 97.5]